Protein AF-A0A2V8TA02-F1 (afdb_monomer_lite)

Secondary structure (DSSP, 8-state):
-HHHHHHHHHHHTTTTS-HHHHHHHHHHHHHHHHHHHHHHHHIIIIITTTS-HHHHHHHHHHHHHHHHHHHHHHHHHHHT--HHHHHHHHHHHHHHHHHHHHHHHH---HHHHHHHHHHHHHHHHHHHHHS-----SS---HHHHHHHHHHHHHHHHHHHHHHHHHHHHHTT-SHHHHHHHS---SEEEEEEEEE-SSEEEEEEEEEES--SSGGG---EEEEEEEEE-

Sequence (229 aa):
VLASVFPVLGLSFFGRYPAVYVFADLLFASVVLGGAVALIIGALSVGGALHGRAGKAGFFALGVWHALVQGGVPFLLARRGDWRSWVAALAAVLVFWFAGNWLVAKLKFRANLAVVWLAYGLALLGIPFVIWGEPSRYLDMWTARFIVAILLGGLMSSVSLGWYFAVSLAFNGHNEQAGGAARIERFKEFMRVRLTANSLTAYVIGFDEPRMHGYELRPRVIDVFELKV

Foldseek 3Di:
DVLVVLLVVLVVCPPVDDVVVSVVSVVVSCCLVVVLVVQLVCLQVFLCVPDDPVSSVVSSVLSNLLSCLLRQLLVLCLPQNDPQLLVVLVVLLVCCLVCVVVCLVPVPALVVLVVVLSVSSVVSNCSSVVPDDDPPPPDPCNVVSVVSSVVSSVSSNVSSVLSSLSSSVSSVGPVVVNVVVPCPQFKDWDWDWDDDPFKIKIFIWMFTGDDPDPVPTDIDGPDIDMDTD

Radius of gyration: 23.09 Å; chains: 1; bounding box: 63×36×70 Å

pLDDT: mean 84.63, std 13.05, range [35.56, 97.44]

Structure (mmCIF, N/CA/C/O backbone):
data_AF-A0A2V8TA02-F1
#
_entry.id   AF-A0A2V8TA02-F1
#
loop_
_atom_site.group_PDB
_atom_site.id
_atom_site.type_symbol
_atom_site.label_atom_id
_atom_site.label_alt_id
_atom_site.label_comp_id
_atom_site.label_asym_id
_atom_site.label_entity_id
_atom_site.label_seq_id
_atom_site.pdbx_PDB_ins_code
_atom_site.Cartn_x
_atom_site.Cartn_y
_atom_site.Cartn_z
_atom_site.occupancy
_atom_site.B_iso_or_equiv
_atom_site.auth_seq_id
_atom_site.auth_comp_id
_atom_site.auth_asym_id
_atom_site.auth_atom_id
_atom_site.pdbx_PDB_model_num
ATOM 1 N N . VAL A 1 1 ? 19.675 0.273 -3.615 1.00 41.56 1 VAL A N 1
ATOM 2 C CA . VAL A 1 1 ? 21.096 0.321 -4.036 1.00 41.56 1 VAL A CA 1
ATOM 3 C C . VAL A 1 1 ? 21.307 1.348 -5.138 1.00 41.56 1 VAL A C 1
ATOM 5 O O . VAL A 1 1 ? 22.049 2.280 -4.901 1.00 41.56 1 VAL A O 1
ATOM 8 N N . LEU A 1 2 ? 20.605 1.287 -6.279 1.00 35.56 2 LEU A N 1
ATOM 9 C CA . LEU A 1 2 ? 20.755 2.317 -7.325 1.00 35.56 2 LEU A CA 1
ATOM 10 C C . LEU A 1 2 ? 20.357 3.731 -6.842 1.00 35.56 2 LEU A C 1
ATOM 12 O O . LEU A 1 2 ? 21.163 4.642 -6.946 1.00 35.56 2 LEU A O 1
ATOM 16 N N . ALA A 1 3 ? 19.201 3.911 -6.191 1.00 38.31 3 ALA A N 1
ATOM 17 C CA . ALA A 1 3 ? 18.748 5.237 -5.732 1.00 38.31 3 ALA A CA 1
ATOM 18 C C . ALA A 1 3 ? 19.685 5.945 -4.724 1.00 38.31 3 ALA A C 1
ATOM 20 O O . ALA A 1 3 ? 19.719 7.168 -4.678 1.00 38.31 3 ALA A O 1
ATOM 21 N N . SER A 1 4 ? 20.465 5.195 -3.937 1.00 44.31 4 SER A N 1
ATOM 22 C CA . SER A 1 4 ? 21.438 5.742 -2.979 1.00 44.31 4 SER A CA 1
ATOM 23 C C . SER A 1 4 ? 22.848 5.921 -3.560 1.00 44.31 4 SER A C 1
ATOM 25 O O . SER A 1 4 ? 23.651 6.651 -2.990 1.00 44.31 4 SER A O 1
ATOM 27 N N . VAL A 1 5 ? 23.152 5.296 -4.701 1.00 48.47 5 VAL A N 1
ATOM 28 C CA . VAL A 1 5 ? 24.457 5.388 -5.381 1.00 48.47 5 VAL A CA 1
ATOM 29 C C . VAL A 1 5 ? 24.503 6.566 -6.370 1.00 48.47 5 VAL A C 1
ATOM 31 O O . VAL A 1 5 ? 25.562 7.149 -6.589 1.00 48.47 5 VAL A O 1
ATOM 34 N N . PHE A 1 6 ? 23.356 6.980 -6.915 1.00 56.28 6 PHE A N 1
ATOM 35 C CA . PHE A 1 6 ? 23.263 8.072 -7.894 1.00 56.28 6 PHE A CA 1
ATOM 36 C C . PHE A 1 6 ? 23.694 9.464 -7.389 1.00 56.28 6 PHE A C 1
ATOM 38 O O . PHE A 1 6 ? 24.395 10.139 -8.137 1.00 56.28 6 PHE A O 1
ATOM 45 N N . PRO A 1 7 ? 23.387 9.905 -6.152 1.00 55.47 7 PRO A N 1
ATOM 46 C CA . PRO A 1 7 ? 23.859 11.205 -5.659 1.00 55.47 7 PRO A CA 1
ATOM 47 C C . PRO A 1 7 ? 25.390 11.269 -5.554 1.00 55.47 7 PRO A C 1
ATOM 49 O O . PRO A 1 7 ? 26.011 12.264 -5.921 1.00 55.47 7 PRO A O 1
ATOM 52 N N . VAL A 1 8 ? 26.003 10.169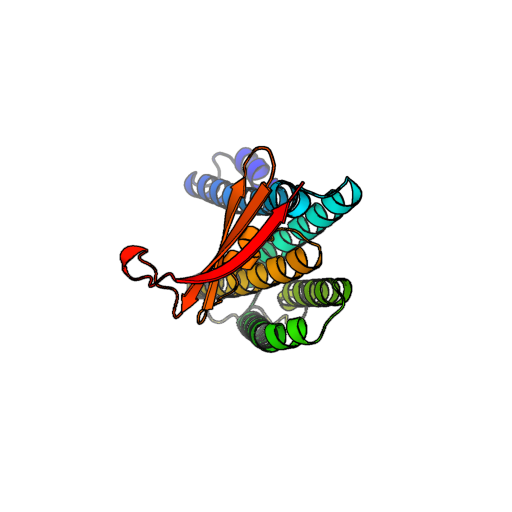 -5.103 1.00 57.41 8 VAL A N 1
ATOM 53 C CA . VAL A 1 8 ? 27.458 10.042 -4.932 1.00 57.41 8 VAL A CA 1
ATOM 54 C C . VAL A 1 8 ? 28.162 10.006 -6.291 1.00 57.41 8 VAL A C 1
ATOM 56 O O . VAL A 1 8 ? 29.162 10.697 -6.485 1.00 57.41 8 VAL A O 1
ATOM 59 N N . LEU A 1 9 ? 27.619 9.269 -7.266 1.00 53.12 9 LEU A N 1
ATOM 60 C CA . LEU A 1 9 ? 28.150 9.253 -8.633 1.00 53.12 9 LEU A CA 1
ATOM 61 C C . LEU A 1 9 ? 27.899 10.575 -9.376 1.00 53.12 9 LEU A C 1
ATOM 63 O O . LEU A 1 9 ? 28.789 11.040 -10.079 1.00 53.12 9 LEU A O 1
ATOM 67 N N . GLY A 1 10 ? 26.745 11.219 -9.191 1.00 55.19 10 GLY A N 1
ATOM 68 C CA . GLY A 1 10 ? 26.416 12.508 -9.808 1.00 55.19 10 GLY A CA 1
ATOM 69 C C . GLY A 1 10 ? 27.354 13.636 -9.370 1.00 55.19 10 GLY A C 1
ATOM 70 O O . GLY A 1 10 ? 27.793 14.423 -10.206 1.00 55.19 10 GLY A O 1
ATOM 71 N N . LEU A 1 11 ? 27.743 13.660 -8.089 1.00 57.56 11 LEU A N 1
ATOM 72 C CA . LEU A 1 11 ? 28.802 14.542 -7.582 1.00 57.56 11 LEU A CA 1
ATOM 73 C C . LEU A 1 11 ? 30.192 14.141 -8.103 1.00 57.56 11 LEU A C 1
ATOM 75 O O . LEU A 1 11 ? 30.999 15.008 -8.423 1.00 57.56 11 LEU A O 1
ATOM 79 N N . SER A 1 12 ? 30.463 12.841 -8.253 1.00 53.31 12 SER A N 1
ATOM 80 C CA . SER A 1 12 ? 31.745 12.337 -8.779 1.00 53.31 12 SER A CA 1
ATOM 81 C C . SER A 1 12 ? 31.937 12.590 -10.285 1.00 53.31 12 SER A C 1
ATOM 83 O O . SER A 1 12 ? 33.067 12.604 -10.767 1.00 53.31 12 SER A O 1
ATOM 85 N N . PHE A 1 13 ? 30.852 12.801 -11.037 1.00 56.12 13 PHE A N 1
ATOM 86 C CA . PHE A 1 13 ? 30.854 13.124 -12.472 1.00 56.12 13 PHE A CA 1
ATOM 87 C C . PHE A 1 13 ? 30.435 14.575 -12.766 1.00 56.12 13 PHE A C 1
ATOM 89 O O . PHE A 1 13 ? 30.086 14.904 -13.907 1.00 56.12 13 PHE A O 1
ATOM 96 N N . PHE A 1 14 ? 30.481 15.446 -11.755 1.00 49.47 14 PHE A N 1
ATOM 97 C CA . PHE A 1 14 ? 30.165 16.864 -11.885 1.00 49.47 14 PHE A CA 1
ATOM 98 C C . PHE A 1 14 ? 31.005 17.501 -13.011 1.00 49.47 14 PHE A C 1
ATOM 100 O O . PHE A 1 14 ? 32.230 17.402 -13.018 1.00 49.47 14 PHE A O 1
ATOM 107 N N . GLY A 1 15 ? 30.337 18.095 -14.006 1.00 56.56 15 GLY A N 1
ATOM 108 C CA . GLY A 1 15 ? 30.971 18.681 -15.197 1.00 56.56 15 GLY A CA 1
ATOM 109 C C . GLY A 1 15 ? 31.048 17.784 -16.444 1.00 56.56 15 GLY A C 1
ATOM 110 O O . GLY A 1 15 ? 31.403 18.288 -17.505 1.00 56.56 15 GLY A O 1
ATOM 111 N N . ARG A 1 16 ? 30.688 16.489 -16.373 1.00 62.12 16 ARG A N 1
ATOM 112 C CA . ARG A 1 16 ? 30.632 15.592 -17.556 1.00 62.12 16 ARG A CA 1
ATOM 113 C C . ARG A 1 16 ? 29.251 15.465 -18.194 1.00 62.12 16 ARG A C 1
ATOM 115 O O . ARG A 1 16 ? 29.161 15.192 -19.386 1.00 62.12 16 ARG A O 1
ATOM 122 N N . TYR A 1 17 ? 28.192 15.658 -17.414 1.00 65.25 17 TYR A N 1
ATOM 123 C CA . TYR A 1 17 ? 26.810 15.599 -17.884 1.00 65.25 17 TYR A CA 1
ATOM 124 C C . TYR A 1 17 ? 26.116 16.944 -17.661 1.00 65.25 17 TYR A C 1
ATOM 126 O O . TYR A 1 17 ? 26.423 17.625 -16.677 1.00 65.25 17 TYR A O 1
ATOM 134 N N . PRO A 1 18 ? 25.166 17.334 -18.531 1.00 77.44 18 PRO A N 1
ATOM 135 C CA . PRO A 1 18 ? 24.334 18.506 -18.297 1.00 77.44 18 PRO A CA 1
ATOM 136 C C . PRO A 1 18 ? 23.693 18.468 -16.904 1.00 77.44 18 PRO A C 1
ATOM 138 O O . PRO A 1 18 ? 23.110 17.455 -16.514 1.00 77.44 18 PRO A O 1
ATOM 141 N N . ALA A 1 19 ? 23.773 19.581 -16.166 1.00 76.69 19 ALA A N 1
ATOM 142 C CA . ALA A 1 19 ? 23.291 19.689 -14.784 1.00 76.69 19 ALA A CA 1
ATOM 143 C C . ALA A 1 19 ? 21.815 19.279 -14.614 1.00 76.69 19 ALA A C 1
ATOM 145 O O . ALA A 1 19 ? 21.423 18.798 -13.553 1.00 76.69 19 ALA A O 1
ATOM 146 N N . VAL A 1 20 ? 21.015 19.408 -15.680 1.00 72.50 20 VAL A N 1
ATOM 147 C CA . VAL A 1 20 ? 19.611 18.979 -15.724 1.00 72.50 20 VAL A CA 1
ATOM 148 C C . VAL A 1 20 ? 19.430 17.490 -15.409 1.00 72.50 20 VAL A C 1
ATOM 150 O O . VAL A 1 20 ? 18.481 17.141 -14.715 1.00 72.50 20 VAL A O 1
ATOM 153 N N . TYR A 1 21 ? 20.346 16.616 -15.840 1.00 75.88 21 TYR A N 1
ATOM 154 C CA . TYR A 1 21 ? 20.239 15.178 -15.576 1.00 75.88 21 TYR A CA 1
ATOM 155 C C . TYR A 1 21 ? 20.542 14.851 -14.116 1.00 75.88 21 TYR A C 1
ATOM 157 O O . TYR A 1 21 ? 19.788 14.122 -13.484 1.00 75.88 21 TYR A O 1
ATOM 165 N N . VAL A 1 22 ? 21.583 15.467 -13.547 1.00 78.00 22 VAL A N 1
ATOM 166 C CA . VAL A 1 22 ? 21.921 15.297 -12.125 1.00 78.00 22 VAL A CA 1
ATOM 167 C C . VAL A 1 22 ? 20.783 15.806 -11.241 1.00 78.00 22 VAL A C 1
ATOM 169 O O . VAL A 1 22 ? 20.392 15.136 -10.289 1.00 78.00 22 VAL A O 1
ATOM 172 N N . PHE A 1 23 ? 20.210 16.966 -11.571 1.00 78.75 23 PHE A N 1
ATOM 173 C CA . PHE A 1 23 ? 19.057 17.500 -10.851 1.00 78.75 23 PHE A CA 1
ATOM 174 C C . PHE A 1 23 ? 17.833 16.577 -10.951 1.00 78.75 23 PHE A C 1
ATOM 176 O O . PHE A 1 23 ? 17.210 16.287 -9.930 1.00 78.75 23 PHE A O 1
ATOM 183 N N . ALA A 1 24 ? 17.509 16.081 -12.150 1.00 75.25 24 ALA A N 1
ATOM 184 C CA . ALA A 1 24 ? 16.398 15.153 -12.355 1.00 75.25 24 ALA A CA 1
ATOM 185 C C . ALA A 1 24 ? 16.583 13.844 -11.568 1.00 75.25 24 ALA A C 1
ATOM 187 O O . ALA A 1 24 ? 15.638 13.383 -10.926 1.00 75.25 24 ALA A O 1
ATOM 188 N N . ASP A 1 25 ? 17.797 13.292 -11.544 1.00 79.38 25 ASP A N 1
ATOM 189 C CA . ASP A 1 25 ? 18.126 12.081 -10.789 1.00 79.38 25 ASP A CA 1
ATOM 190 C C . ASP A 1 25 ? 18.015 12.301 -9.276 1.00 79.38 25 ASP A C 1
ATOM 192 O O . ASP A 1 25 ? 17.454 11.463 -8.565 1.00 79.38 25 ASP A O 1
ATOM 196 N N . LEU A 1 26 ? 18.504 13.439 -8.770 1.00 82.25 26 LEU A N 1
ATOM 197 C CA . LEU A 1 26 ? 18.385 13.805 -7.356 1.00 82.25 26 LEU A CA 1
ATOM 198 C C . LEU A 1 26 ? 16.926 14.006 -6.945 1.00 82.25 26 LEU A C 1
ATOM 200 O O . LEU A 1 26 ? 16.519 13.526 -5.884 1.00 82.25 26 LEU A O 1
ATOM 204 N N . LEU A 1 27 ? 16.131 14.677 -7.780 1.00 82.81 27 LEU A N 1
ATOM 205 C CA . LEU A 1 27 ? 14.703 14.864 -7.543 1.00 82.81 27 LEU A CA 1
ATOM 206 C C . LEU A 1 27 ? 13.975 13.515 -7.534 1.00 82.81 27 LEU A C 1
ATOM 208 O O . LEU A 1 27 ? 13.244 13.220 -6.589 1.00 82.81 27 LEU A O 1
ATOM 212 N N . PHE A 1 28 ? 14.220 12.670 -8.537 1.00 82.06 28 PHE A N 1
ATOM 213 C CA . PHE A 1 28 ? 13.641 11.332 -8.620 1.00 82.06 28 PHE A CA 1
ATOM 214 C C . PHE A 1 28 ? 14.005 10.481 -7.397 1.00 82.06 28 PHE A C 1
ATOM 216 O O . PHE A 1 28 ? 13.121 9.915 -6.751 1.00 82.06 28 PHE A O 1
ATOM 223 N N . ALA A 1 29 ? 15.288 10.431 -7.029 1.00 83.94 29 ALA A N 1
ATOM 224 C CA . ALA A 1 29 ? 15.752 9.690 -5.861 1.00 83.94 29 ALA A CA 1
ATOM 225 C C . ALA A 1 29 ? 15.115 10.217 -4.568 1.00 83.94 29 ALA A C 1
ATOM 227 O O . ALA A 1 29 ? 14.680 9.420 -3.738 1.00 83.94 29 ALA A O 1
ATOM 228 N N . SER A 1 30 ? 14.997 11.538 -4.420 1.00 86.12 30 SER A N 1
ATOM 229 C CA . SER A 1 30 ? 14.368 12.165 -3.254 1.00 86.12 30 SER A CA 1
ATOM 230 C C . SER A 1 30 ? 12.887 11.813 -3.144 1.00 86.12 30 SER A C 1
ATOM 232 O O . SER A 1 30 ? 12.429 11.471 -2.058 1.00 86.12 30 SER A O 1
ATOM 234 N N . VAL A 1 31 ? 12.144 11.825 -4.254 1.00 86.44 31 VAL A N 1
ATOM 235 C CA . VAL A 1 31 ? 10.723 11.439 -4.273 1.00 86.44 31 VAL A CA 1
ATOM 236 C C . VAL A 1 31 ? 10.554 9.956 -3.942 1.00 86.44 31 VAL A C 1
ATOM 238 O O . VAL A 1 31 ? 9.724 9.606 -3.105 1.00 86.44 31 VAL A O 1
ATOM 241 N N . VAL A 1 32 ? 11.358 9.077 -4.545 1.00 86.25 32 VAL A N 1
ATOM 242 C CA . VAL A 1 32 ? 11.257 7.626 -4.326 1.00 86.25 32 VAL A CA 1
ATOM 243 C C . VAL A 1 32 ? 11.653 7.245 -2.898 1.00 86.25 32 VAL A C 1
ATOM 245 O O . VAL A 1 32 ? 10.917 6.523 -2.225 1.00 86.25 32 VAL A O 1
ATOM 248 N N . LEU A 1 33 ? 12.799 7.732 -2.414 1.00 89.25 33 LEU A N 1
ATOM 249 C CA . LEU A 1 33 ? 13.284 7.426 -1.067 1.00 89.25 33 LEU A CA 1
ATOM 250 C C . LEU A 1 33 ? 12.442 8.126 -0.001 1.00 89.25 33 LEU A C 1
ATOM 252 O O . LEU A 1 33 ? 12.063 7.495 0.981 1.00 89.25 33 LEU A O 1
ATOM 256 N N . GLY A 1 34 ? 12.109 9.400 -0.210 1.00 91.94 34 GLY A N 1
ATOM 257 C CA . GLY A 1 34 ? 11.254 10.170 0.688 1.00 91.94 34 GLY A CA 1
ATOM 258 C C . GLY A 1 34 ? 9.861 9.558 0.807 1.00 91.94 34 GLY A C 1
ATOM 259 O O . GLY A 1 34 ? 9.376 9.379 1.920 1.00 91.94 34 GLY A O 1
ATOM 260 N N . GLY A 1 35 ? 9.256 9.145 -0.311 1.00 91.50 35 GLY A N 1
ATOM 261 C CA . GLY A 1 35 ? 7.979 8.431 -0.319 1.00 91.50 35 GLY A CA 1
ATOM 262 C C . GLY A 1 35 ? 8.047 7.102 0.437 1.00 91.50 35 GLY A C 1
ATOM 263 O O . GLY A 1 35 ? 7.198 6.835 1.285 1.00 91.50 35 GLY A O 1
ATOM 264 N N . ALA A 1 36 ? 9.086 6.295 0.204 1.00 93.19 36 ALA A N 1
ATOM 265 C CA . ALA A 1 36 ? 9.286 5.041 0.930 1.00 93.19 36 ALA A CA 1
ATOM 266 C C . ALA A 1 36 ? 9.444 5.264 2.445 1.00 93.19 36 ALA A C 1
ATOM 268 O O . ALA A 1 36 ? 8.791 4.591 3.244 1.00 93.19 36 ALA A O 1
ATOM 269 N N . VAL A 1 37 ? 10.267 6.237 2.846 1.00 95.44 37 VAL A N 1
ATOM 270 C CA . VAL A 1 37 ? 10.458 6.614 4.253 1.00 95.44 37 VAL A CA 1
ATOM 271 C C . VAL A 1 37 ? 9.149 7.115 4.864 1.00 95.44 37 VAL A C 1
ATOM 273 O O . VAL A 1 37 ? 8.805 6.695 5.966 1.00 95.44 37 VAL A O 1
ATOM 276 N N . ALA A 1 38 ? 8.383 7.943 4.152 1.00 94.50 38 ALA A N 1
ATOM 277 C CA . ALA A 1 38 ? 7.095 8.445 4.622 1.00 94.50 38 ALA A CA 1
ATOM 278 C C . ALA A 1 38 ? 6.085 7.313 4.866 1.00 94.50 38 ALA A C 1
ATOM 280 O O . ALA A 1 38 ? 5.415 7.317 5.897 1.00 94.50 38 ALA A O 1
ATOM 281 N N . LEU A 1 39 ? 6.017 6.312 3.980 1.00 94.31 39 LEU A N 1
ATOM 282 C CA . LEU A 1 39 ? 5.163 5.132 4.170 1.00 94.31 39 LEU A CA 1
ATOM 283 C C . LEU A 1 39 ? 5.580 4.315 5.402 1.00 94.31 39 LEU A C 1
ATOM 285 O O . LEU A 1 39 ? 4.729 3.909 6.192 1.00 94.31 39 LEU A O 1
ATOM 289 N N . ILE A 1 40 ? 6.885 4.110 5.603 1.00 96.50 40 ILE A N 1
ATOM 290 C CA . ILE A 1 40 ? 7.417 3.387 6.768 1.00 96.50 40 ILE A CA 1
ATOM 291 C C . ILE A 1 40 ? 7.122 4.146 8.067 1.00 96.50 40 ILE A C 1
ATOM 293 O O . ILE A 1 40 ? 6.665 3.551 9.045 1.00 96.50 40 ILE A O 1
ATOM 297 N N . ILE A 1 41 ? 7.359 5.461 8.078 1.00 96.25 41 ILE A N 1
ATOM 298 C CA . ILE A 1 41 ? 7.060 6.318 9.226 1.00 96.25 41 ILE A CA 1
ATOM 299 C C . ILE A 1 41 ? 5.561 6.300 9.506 1.00 96.25 41 ILE A C 1
ATOM 301 O O . ILE A 1 41 ? 5.192 6.100 10.656 1.00 96.25 41 ILE A O 1
ATOM 305 N N . GLY A 1 42 ? 4.707 6.440 8.489 1.00 93.25 42 GLY A N 1
ATOM 306 C CA . GLY A 1 42 ? 3.253 6.382 8.640 1.00 93.25 42 GLY A CA 1
ATOM 307 C C . GLY A 1 42 ? 2.783 5.066 9.260 1.00 93.25 42 GLY A C 1
ATOM 308 O O . GLY A 1 42 ? 1.992 5.079 10.203 1.00 93.25 42 GLY A O 1
ATOM 309 N N . ALA A 1 43 ? 3.345 3.937 8.821 1.00 94.56 43 ALA A N 1
ATOM 310 C CA . ALA A 1 43 ? 3.047 2.640 9.418 1.00 94.56 43 ALA A CA 1
ATOM 311 C C . ALA A 1 43 ? 3.423 2.583 10.908 1.00 94.56 43 ALA A C 1
ATOM 313 O O . ALA A 1 43 ? 2.668 2.051 11.718 1.00 94.56 43 ALA A O 1
ATOM 314 N N . LEU A 1 44 ? 4.563 3.159 11.292 1.00 95.25 44 LEU A N 1
ATOM 315 C CA . LEU A 1 44 ? 5.028 3.193 12.679 1.00 95.25 44 LEU A CA 1
ATOM 316 C C . LEU A 1 44 ? 4.247 4.166 13.569 1.00 95.25 44 LEU A C 1
ATOM 318 O O . LEU A 1 44 ? 3.870 3.810 14.688 1.00 95.25 44 LEU A O 1
ATOM 322 N N . SER A 1 45 ? 4.069 5.400 13.100 1.00 93.69 45 SER A N 1
ATOM 323 C CA . SER A 1 45 ? 3.538 6.514 13.884 1.00 93.69 45 SER A CA 1
ATOM 324 C C . SER A 1 45 ? 2.020 6.510 13.961 1.00 93.69 45 SER A C 1
ATOM 326 O O . SER A 1 45 ? 1.480 6.992 14.951 1.00 93.69 45 SER A O 1
ATOM 328 N N . VAL A 1 46 ? 1.346 5.946 12.956 1.00 93.25 46 VAL A N 1
ATOM 329 C CA . VAL A 1 46 ? -0.116 5.862 12.894 1.00 93.25 46 VAL A CA 1
ATOM 330 C C . VAL A 1 46 ? -0.571 4.417 13.089 1.00 93.25 46 VAL A C 1
ATOM 332 O O . VAL A 1 46 ? -1.325 4.136 14.017 1.00 93.25 46 VAL A O 1
ATOM 335 N N . GLY A 1 47 ? -0.074 3.473 12.284 1.00 90.94 47 GLY A N 1
ATOM 336 C CA . GLY A 1 47 ? -0.445 2.056 12.394 1.00 90.94 47 GLY A CA 1
ATOM 337 C C . GLY A 1 47 ? -0.025 1.419 13.721 1.00 90.94 47 GLY A C 1
ATOM 338 O O . GLY A 1 47 ? -0.832 0.795 14.406 1.00 90.94 47 GLY A O 1
ATOM 339 N N . GLY A 1 48 ? 1.229 1.631 14.119 1.00 93.19 48 GLY A N 1
ATOM 340 C CA . GLY A 1 48 ? 1.822 1.095 15.343 1.00 93.19 48 GLY A CA 1
ATOM 341 C C . GLY A 1 48 ? 1.646 1.966 16.590 1.00 93.19 48 GLY A C 1
ATOM 342 O O . GLY A 1 48 ? 2.211 1.627 17.631 1.00 93.19 48 GLY A O 1
ATOM 343 N N . ALA A 1 49 ? 0.902 3.076 16.521 1.00 93.19 49 ALA A N 1
ATOM 344 C CA . ALA A 1 49 ? 0.832 4.082 17.588 1.00 93.19 49 ALA A CA 1
ATOM 345 C C . ALA A 1 49 ? 0.447 3.488 18.953 1.00 93.19 49 ALA A C 1
ATOM 347 O O . ALA A 1 49 ? 1.106 3.752 19.960 1.00 93.19 49 ALA A O 1
ATOM 348 N N . LEU A 1 50 ? -0.583 2.637 18.950 1.00 91.56 50 LEU A N 1
ATOM 349 C CA . LEU A 1 50 ? -1.181 2.015 20.136 1.00 91.56 50 LEU A CA 1
ATOM 350 C C . LEU A 1 50 ? -0.533 0.675 20.518 1.00 91.56 50 LEU A C 1
ATOM 352 O O . LEU A 1 50 ? -0.996 -0.005 21.431 1.00 91.56 50 LEU A O 1
ATOM 356 N N . HIS A 1 51 ? 0.526 0.269 19.816 1.00 94.12 51 HIS A N 1
ATOM 357 C CA . HIS A 1 51 ? 1.168 -1.027 20.013 1.00 94.12 51 HIS A CA 1
ATOM 358 C C . HIS A 1 51 ? 2.432 -0.926 20.872 1.00 94.12 51 HIS A C 1
ATOM 360 O O . HIS A 1 51 ? 3.169 0.063 20.848 1.00 94.12 51 HIS A O 1
ATOM 366 N N . GLY A 1 52 ? 2.729 -2.009 21.596 1.00 94.44 52 GLY A N 1
ATOM 367 C CA . GLY A 1 52 ? 4.022 -2.198 22.257 1.00 94.44 52 GLY A CA 1
ATOM 368 C C . GLY A 1 52 ? 5.172 -2.381 21.256 1.00 94.44 52 GLY A C 1
ATOM 369 O O . GLY A 1 52 ? 4.975 -2.407 20.041 1.00 94.44 52 GLY A O 1
ATOM 370 N N . ARG A 1 53 ? 6.401 -2.567 21.760 1.00 95.19 53 ARG A N 1
ATOM 371 C CA . ARG A 1 53 ? 7.620 -2.670 20.926 1.00 95.19 53 ARG A CA 1
ATOM 372 C C . ARG A 1 53 ? 7.517 -3.726 19.818 1.00 95.19 53 ARG A C 1
ATOM 374 O O . ARG A 1 53 ? 7.873 -3.442 18.680 1.00 95.19 53 ARG A O 1
ATOM 381 N N . ALA A 1 54 ? 6.997 -4.913 20.138 1.00 93.50 54 ALA A N 1
ATOM 382 C CA . ALA A 1 54 ? 6.839 -5.999 19.170 1.00 93.50 54 ALA A CA 1
ATOM 383 C C . ALA A 1 54 ? 5.828 -5.656 18.060 1.00 93.50 54 ALA A C 1
ATOM 385 O O . ALA A 1 54 ? 6.106 -5.885 16.886 1.00 93.50 54 ALA A O 1
ATOM 386 N N . GLY A 1 55 ? 4.689 -5.046 18.407 1.00 92.94 55 GLY A N 1
ATOM 387 C CA . GLY A 1 55 ? 3.701 -4.617 17.413 1.00 92.94 55 GLY A CA 1
ATOM 388 C C . GLY A 1 55 ? 4.225 -3.482 16.529 1.00 92.94 55 GLY A C 1
ATOM 389 O O . GLY A 1 55 ? 4.064 -3.538 15.314 1.00 92.94 55 GLY A O 1
ATOM 390 N N . LYS A 1 56 ? 4.963 -2.517 17.097 1.00 95.31 56 LYS A N 1
ATOM 391 C CA . LYS A 1 56 ? 5.660 -1.476 16.317 1.00 95.31 56 LYS A CA 1
ATOM 392 C C . LYS A 1 56 ? 6.681 -2.063 15.344 1.00 95.31 56 LYS A C 1
ATOM 394 O O . LYS A 1 56 ? 6.718 -1.643 14.194 1.00 95.31 56 LYS A O 1
ATOM 399 N N . ALA A 1 57 ? 7.463 -3.059 15.761 1.00 96.31 57 ALA A N 1
ATOM 400 C CA . ALA A 1 57 ? 8.369 -3.767 14.857 1.00 96.31 57 ALA A CA 1
ATOM 401 C C . ALA A 1 57 ? 7.608 -4.475 13.718 1.00 96.31 57 ALA A C 1
ATOM 403 O O . ALA A 1 57 ? 8.037 -4.424 12.566 1.00 96.31 57 ALA A O 1
ATOM 404 N N . GLY A 1 58 ? 6.444 -5.063 14.016 1.00 95.38 58 GLY A N 1
ATOM 405 C CA . GLY A 1 58 ? 5.540 -5.611 13.004 1.00 95.38 58 GLY A CA 1
ATOM 406 C C . GLY A 1 58 ? 5.071 -4.556 11.998 1.00 95.38 58 GLY A C 1
ATOM 407 O O . GLY A 1 58 ? 5.205 -4.755 10.795 1.00 95.38 58 GLY A O 1
ATOM 408 N N . PHE A 1 59 ? 4.598 -3.400 12.468 1.00 96.50 59 PHE A N 1
ATOM 409 C CA . PHE A 1 59 ? 4.174 -2.299 11.596 1.00 96.50 59 PHE A CA 1
ATOM 410 C C . PHE A 1 59 ? 5.319 -1.679 10.795 1.00 96.50 59 PHE A C 1
ATOM 412 O O . PHE A 1 59 ? 5.116 -1.316 9.640 1.00 96.50 59 PHE A O 1
ATOM 419 N N . PHE A 1 60 ? 6.529 -1.622 11.351 1.00 96.81 60 PHE A N 1
ATOM 420 C CA . PHE A 1 60 ? 7.721 -1.269 10.585 1.00 96.81 60 PHE A CA 1
ATOM 421 C C . PHE A 1 60 ? 7.939 -2.242 9.423 1.00 96.81 60 PHE A C 1
ATOM 423 O O . PHE A 1 60 ? 8.100 -1.802 8.288 1.00 96.81 60 PHE A O 1
ATOM 430 N N . ALA A 1 61 ? 7.876 -3.555 9.674 1.00 96.88 61 ALA A N 1
ATOM 431 C CA . ALA A 1 61 ? 8.018 -4.563 8.626 1.00 96.88 61 ALA A CA 1
ATOM 432 C C . ALA A 1 61 ? 6.913 -4.451 7.558 1.00 96.88 61 ALA A C 1
ATOM 434 O O . ALA A 1 61 ? 7.212 -4.503 6.365 1.00 96.88 61 ALA A O 1
ATOM 435 N N . LEU A 1 62 ? 5.657 -4.221 7.966 1.00 95.94 62 LEU A N 1
ATOM 436 C CA . LEU A 1 62 ? 4.547 -3.965 7.041 1.00 95.94 62 LEU A CA 1
ATOM 437 C C . LEU A 1 62 ? 4.778 -2.694 6.212 1.00 95.94 62 LEU A C 1
ATOM 439 O O . LEU A 1 62 ? 4.535 -2.708 5.009 1.00 95.94 62 LEU A O 1
ATOM 443 N N . GLY A 1 63 ? 5.273 -1.617 6.827 1.00 96.69 63 GLY A N 1
ATOM 444 C CA . GLY A 1 63 ? 5.602 -0.363 6.149 1.00 96.69 63 GLY A CA 1
ATOM 445 C C . GLY A 1 63 ? 6.744 -0.517 5.143 1.00 96.69 63 GLY A C 1
ATOM 446 O O . GLY A 1 63 ? 6.635 -0.041 4.016 1.00 96.69 63 GLY A O 1
ATOM 447 N N . VAL A 1 64 ? 7.807 -1.241 5.510 1.00 97.12 64 VAL A N 1
ATOM 448 C CA . VAL A 1 64 ? 8.932 -1.555 4.612 1.00 97.12 64 VAL A CA 1
ATOM 449 C C . VAL A 1 64 ? 8.451 -2.382 3.426 1.00 97.12 64 VAL A C 1
ATOM 451 O O . VAL A 1 64 ? 8.774 -2.064 2.282 1.00 97.12 64 VAL A O 1
ATOM 454 N N . TRP A 1 65 ? 7.650 -3.416 3.685 1.00 97.44 65 TRP A N 1
ATOM 455 C CA . TRP A 1 65 ? 7.077 -4.242 2.629 1.00 97.44 65 TRP A CA 1
ATOM 456 C C . TRP A 1 65 ? 6.157 -3.437 1.708 1.00 97.44 65 TRP A C 1
ATOM 458 O O . TRP A 1 65 ? 6.287 -3.510 0.486 1.00 97.44 65 TRP A O 1
ATOM 468 N N . HIS A 1 66 ? 5.273 -2.616 2.280 1.00 96.19 66 HIS A N 1
ATOM 469 C CA . HIS A 1 66 ? 4.385 -1.751 1.514 1.00 96.19 66 HIS A CA 1
ATOM 470 C C . HIS A 1 66 ? 5.180 -0.794 0.621 1.00 96.19 66 HIS A C 1
ATOM 472 O O . HIS A 1 66 ? 4.928 -0.750 -0.579 1.00 96.19 66 HIS A O 1
ATOM 478 N N . ALA A 1 67 ? 6.187 -0.107 1.165 1.00 95.56 67 ALA A N 1
ATOM 479 C CA . ALA A 1 67 ? 7.059 0.783 0.403 1.00 95.56 67 ALA A CA 1
ATOM 480 C C . ALA A 1 67 ? 7.803 0.051 -0.729 1.00 95.56 67 ALA A C 1
ATOM 482 O O . ALA A 1 67 ? 7.896 0.567 -1.847 1.00 95.56 67 ALA A O 1
ATOM 483 N N . LEU A 1 68 ? 8.296 -1.164 -0.460 1.00 95.25 68 LEU A N 1
ATOM 484 C CA . LEU A 1 68 ? 8.983 -1.988 -1.452 1.00 95.25 68 LEU A CA 1
ATOM 485 C C . LEU A 1 68 ? 8.058 -2.373 -2.608 1.00 95.25 68 LEU A C 1
ATOM 487 O O . LEU A 1 68 ? 8.458 -2.245 -3.760 1.00 95.25 68 LEU A O 1
ATOM 491 N N . VAL A 1 69 ? 6.837 -2.827 -2.330 1.00 94.44 69 VAL A N 1
ATOM 492 C CA . VAL A 1 69 ? 5.877 -3.194 -3.383 1.00 94.44 69 VAL A CA 1
ATOM 493 C C . VAL A 1 69 ? 5.406 -1.947 -4.139 1.00 94.44 69 VAL A C 1
ATOM 495 O O . VAL A 1 69 ? 5.398 -1.949 -5.369 1.00 94.44 69 VAL A O 1
ATOM 498 N N . GLN A 1 70 ? 5.095 -0.866 -3.417 1.00 92.38 70 GLN A N 1
ATOM 499 C CA . GLN A 1 70 ? 4.575 0.385 -3.971 1.00 92.38 70 GLN A CA 1
ATOM 500 C C . GLN A 1 70 ? 5.554 1.047 -4.948 1.00 92.38 70 GLN A C 1
ATOM 502 O O . GLN A 1 70 ? 5.149 1.495 -6.016 1.00 92.38 70 GLN A O 1
ATOM 507 N N . GLY A 1 71 ? 6.838 1.122 -4.588 1.00 89.81 71 GLY A N 1
ATOM 508 C CA . GLY A 1 71 ? 7.863 1.738 -5.432 1.00 89.81 71 GLY A CA 1
ATOM 509 C C . GLY A 1 71 ? 8.576 0.739 -6.340 1.00 89.81 71 GLY A C 1
ATOM 510 O O . GLY A 1 71 ? 8.852 1.028 -7.504 1.00 89.81 71 GLY A O 1
ATOM 511 N N . GLY A 1 72 ? 8.874 -0.451 -5.821 1.00 90.19 72 GLY A N 1
ATOM 512 C CA . GLY A 1 72 ? 9.688 -1.453 -6.500 1.00 90.19 72 GLY A CA 1
ATOM 513 C C . GLY A 1 72 ? 9.006 -2.045 -7.724 1.00 90.19 72 GLY A C 1
ATOM 514 O O . GLY A 1 72 ? 9.646 -2.155 -8.766 1.00 90.19 72 GLY A O 1
ATOM 515 N N . VAL A 1 73 ? 7.715 -2.376 -7.648 1.00 90.62 73 VAL A N 1
ATOM 516 C CA . VAL A 1 73 ? 7.015 -2.980 -8.790 1.00 90.62 73 VAL A CA 1
ATOM 517 C C . VAL A 1 73 ? 6.933 -2.041 -10.003 1.00 90.62 73 VAL A C 1
ATOM 519 O O . VAL A 1 73 ? 7.419 -2.442 -11.065 1.00 90.62 73 VAL A O 1
ATOM 522 N N . PRO A 1 74 ? 6.404 -0.801 -9.908 1.00 87.88 74 PRO A N 1
ATOM 523 C CA . PRO A 1 74 ? 6.365 0.096 -11.064 1.00 87.88 74 PRO A CA 1
ATOM 524 C C . PRO A 1 74 ? 7.770 0.438 -11.576 1.00 87.88 74 PRO A C 1
ATOM 526 O O . PRO A 1 74 ? 7.976 0.497 -12.787 1.00 87.88 74 PRO A O 1
ATOM 529 N N . PHE A 1 75 ? 8.760 0.576 -10.686 1.00 85.50 75 PHE A N 1
ATOM 530 C CA . PHE A 1 75 ? 10.153 0.782 -11.084 1.00 85.50 75 PHE A CA 1
ATOM 531 C C . PHE A 1 75 ? 10.698 -0.385 -11.923 1.00 85.50 75 PHE A C 1
ATOM 533 O O . PHE A 1 75 ? 11.281 -0.169 -12.989 1.00 85.50 75 PHE A O 1
ATOM 540 N N . LEU A 1 76 ? 10.490 -1.628 -11.480 1.00 87.44 76 LEU A N 1
ATOM 541 C CA . LEU A 1 76 ? 10.953 -2.821 -12.193 1.00 87.44 76 LEU A CA 1
ATOM 542 C C . LEU A 1 76 ? 10.207 -3.012 -13.519 1.00 87.44 76 LEU A C 1
ATOM 544 O O . LEU A 1 76 ? 10.839 -3.318 -14.533 1.00 87.44 76 LEU A O 1
ATOM 548 N N . LEU A 1 77 ? 8.896 -2.768 -13.550 1.00 85.06 77 LEU A N 1
ATOM 549 C CA . LEU A 1 77 ? 8.100 -2.830 -14.778 1.00 85.06 77 LEU A CA 1
ATOM 550 C C . LEU A 1 77 ? 8.528 -1.772 -15.802 1.00 85.06 77 LEU A C 1
ATOM 552 O O . LEU A 1 77 ? 8.595 -2.082 -16.988 1.00 85.06 77 LEU A O 1
ATOM 556 N N . ALA A 1 78 ? 8.874 -0.559 -15.366 1.00 82.31 78 ALA A N 1
ATOM 557 C CA . ALA A 1 78 ? 9.358 0.496 -16.257 1.00 82.31 78 ALA A CA 1
ATOM 558 C C . ALA A 1 78 ? 10.776 0.209 -16.781 1.00 82.31 78 ALA A C 1
ATOM 560 O O . ALA A 1 78 ? 11.080 0.401 -17.965 1.00 82.31 78 ALA A O 1
ATOM 561 N N . ARG A 1 79 ? 11.668 -0.257 -15.894 1.00 81.12 79 ARG A N 1
ATOM 562 C CA . ARG A 1 79 ? 13.092 -0.420 -16.213 1.00 81.12 79 ARG A CA 1
ATOM 563 C C . ARG A 1 79 ? 13.386 -1.688 -17.002 1.00 81.12 79 ARG A C 1
ATOM 565 O O . ARG A 1 79 ? 14.266 -1.665 -17.868 1.00 81.12 79 ARG A O 1
ATOM 572 N N . ARG A 1 80 ? 12.694 -2.775 -16.667 1.00 82.50 80 ARG A N 1
ATOM 573 C CA . ARG A 1 80 ? 12.963 -4.131 -17.159 1.00 82.50 80 ARG A CA 1
ATOM 574 C C . ARG A 1 80 ? 11.770 -4.758 -17.870 1.00 82.50 80 ARG A C 1
ATOM 576 O O . ARG A 1 80 ? 11.989 -5.566 -18.762 1.00 82.50 80 ARG A O 1
ATOM 583 N N . GLY A 1 81 ? 10.549 -4.397 -17.482 1.00 80.56 81 GLY A N 1
ATOM 584 C CA . GLY A 1 81 ? 9.342 -4.981 -18.053 1.00 80.56 81 GLY A CA 1
ATOM 585 C C . GLY A 1 81 ? 9.191 -4.701 -19.548 1.00 80.56 81 GLY A C 1
ATOM 586 O O . GLY A 1 81 ? 9.522 -3.622 -20.047 1.00 80.56 81 GLY A O 1
ATOM 587 N N . ASP A 1 82 ? 8.661 -5.699 -20.240 1.00 85.00 82 ASP A N 1
ATOM 588 C CA . ASP A 1 82 ? 8.111 -5.608 -21.584 1.00 85.00 82 ASP A CA 1
ATOM 589 C C . ASP A 1 82 ? 6.572 -5.627 -21.525 1.00 85.00 82 ASP A C 1
ATOM 591 O O . ASP A 1 82 ? 5.966 -5.718 -20.453 1.00 85.00 82 ASP A O 1
ATOM 595 N N . TRP A 1 83 ? 5.917 -5.579 -22.686 1.00 86.81 83 TRP A N 1
ATOM 596 C CA . TRP A 1 83 ? 4.455 -5.610 -22.755 1.00 86.81 83 TRP A CA 1
ATOM 597 C C . TRP A 1 83 ? 3.850 -6.854 -22.084 1.00 86.81 83 TRP A C 1
ATOM 599 O O . TRP A 1 83 ? 2.774 -6.764 -21.495 1.00 86.81 83 TRP A O 1
ATOM 609 N N . ARG A 1 84 ? 4.543 -8.001 -22.117 1.00 89.50 84 ARG A N 1
ATOM 610 C CA . ARG A 1 84 ? 4.088 -9.248 -21.483 1.00 89.50 84 ARG A CA 1
ATOM 611 C C . ARG A 1 84 ? 4.092 -9.105 -19.969 1.00 89.50 84 ARG A C 1
ATOM 613 O O . ARG A 1 84 ? 3.109 -9.445 -19.319 1.00 89.50 84 ARG A O 1
ATOM 620 N N . SER A 1 85 ? 5.168 -8.546 -19.423 1.00 90.44 85 SER A N 1
ATOM 621 C CA . SER A 1 85 ? 5.295 -8.238 -17.999 1.00 90.44 85 SER A CA 1
ATOM 622 C C . SER A 1 85 ? 4.223 -7.248 -17.540 1.00 90.44 85 SER A C 1
ATOM 624 O O . SER A 1 85 ? 3.655 -7.415 -16.464 1.00 90.44 85 SER A O 1
ATOM 626 N N . TRP A 1 86 ? 3.904 -6.239 -18.356 1.00 90.38 86 TRP A N 1
ATOM 627 C CA . TRP A 1 86 ? 2.857 -5.261 -18.043 1.00 90.38 86 TRP A CA 1
ATOM 628 C C . TRP A 1 86 ? 1.467 -5.892 -18.031 1.00 90.38 86 TRP A C 1
ATOM 630 O O . TRP A 1 86 ? 0.707 -5.671 -17.090 1.00 90.38 86 TRP A O 1
ATOM 640 N N . VAL A 1 87 ? 1.150 -6.711 -19.037 1.00 92.25 87 VAL A N 1
ATOM 641 C CA . VAL A 1 87 ? -0.122 -7.442 -19.106 1.00 92.25 87 VAL A CA 1
ATOM 642 C C . VAL A 1 87 ? -0.241 -8.429 -17.946 1.00 92.25 87 VAL A C 1
ATOM 644 O O . VAL A 1 87 ? -1.288 -8.492 -17.308 1.00 92.25 87 VAL A O 1
ATOM 647 N N . ALA A 1 88 ? 0.830 -9.154 -17.619 1.00 93.38 88 ALA A N 1
ATOM 648 C CA . ALA A 1 88 ? 0.844 -10.080 -16.492 1.00 93.38 88 ALA A CA 1
ATOM 649 C C . ALA A 1 88 ? 0.660 -9.360 -15.148 1.00 93.38 88 ALA A C 1
ATOM 651 O O . ALA A 1 88 ? -0.128 -9.811 -14.318 1.00 93.38 88 ALA A O 1
ATOM 652 N N . ALA A 1 89 ? 1.336 -8.225 -14.943 1.00 93.38 89 ALA A N 1
ATOM 653 C CA . ALA A 1 89 ? 1.164 -7.411 -13.744 1.00 93.38 89 ALA A CA 1
ATOM 654 C C . ALA A 1 89 ? -0.265 -6.865 -13.640 1.00 93.38 89 ALA A C 1
ATOM 656 O O . ALA A 1 89 ? -0.880 -6.972 -12.582 1.00 93.38 89 ALA A O 1
ATOM 657 N N . LEU A 1 90 ? -0.827 -6.352 -14.740 1.00 93.75 90 LEU A N 1
ATOM 658 C CA . LEU A 1 90 ? -2.215 -5.895 -14.789 1.00 93.75 90 LEU A CA 1
ATOM 659 C C . LEU A 1 90 ? -3.190 -7.024 -14.440 1.00 93.75 90 LEU A C 1
ATOM 661 O O . LEU A 1 90 ? -4.058 -6.840 -13.591 1.00 93.75 90 LEU A O 1
ATOM 665 N N . ALA A 1 91 ? -3.030 -8.196 -15.055 1.00 94.12 91 ALA A N 1
ATOM 666 C CA . ALA A 1 91 ? -3.872 -9.355 -14.786 1.00 94.12 91 ALA A CA 1
ATOM 667 C C . ALA A 1 91 ? -3.786 -9.780 -13.313 1.00 94.12 91 ALA A C 1
ATOM 669 O O . ALA A 1 91 ? -4.818 -9.972 -12.673 1.00 94.12 91 ALA A O 1
ATOM 670 N N . ALA A 1 92 ? -2.575 -9.853 -12.750 1.00 93.25 92 ALA A N 1
ATOM 671 C CA . ALA A 1 92 ? -2.372 -10.166 -11.338 1.00 93.25 92 ALA A CA 1
ATOM 672 C C . ALA A 1 92 ? -3.077 -9.150 -10.425 1.00 93.25 92 ALA A C 1
ATOM 674 O O . ALA A 1 92 ? -3.753 -9.543 -9.476 1.00 93.25 92 ALA A O 1
ATOM 675 N N . VAL A 1 93 ? -2.981 -7.856 -10.742 1.00 92.31 93 VAL A N 1
ATOM 676 C CA . VAL A 1 93 ? -3.624 -6.777 -9.979 1.00 92.31 93 VAL A CA 1
ATOM 677 C C . VAL A 1 93 ? -5.141 -6.857 -10.052 1.00 92.31 93 VAL A C 1
ATOM 679 O O . VAL A 1 93 ? -5.796 -6.726 -9.022 1.00 92.31 93 VAL A O 1
ATOM 682 N N . LEU A 1 94 ? -5.710 -7.119 -11.230 1.00 91.50 94 LEU A N 1
ATOM 683 C CA . LEU A 1 94 ? -7.157 -7.264 -11.400 1.00 91.50 94 LEU A CA 1
ATOM 684 C C . LEU A 1 94 ? -7.696 -8.497 -10.671 1.00 91.50 94 LEU A C 1
ATOM 686 O O . LEU A 1 94 ? -8.712 -8.403 -9.983 1.00 91.50 94 LEU A O 1
ATOM 690 N N . VAL A 1 95 ? -6.994 -9.631 -10.763 1.00 89.81 95 VAL A N 1
ATOM 691 C CA . VAL A 1 95 ? -7.339 -10.843 -10.008 1.00 89.81 95 VAL A CA 1
ATOM 692 C C . VAL A 1 95 ? -7.312 -10.551 -8.515 1.00 89.81 95 VAL A C 1
ATOM 694 O O . VAL A 1 95 ? -8.255 -10.894 -7.810 1.00 89.81 95 VAL A O 1
ATOM 697 N N . PHE A 1 96 ? -6.271 -9.881 -8.025 1.00 86.38 96 PHE A N 1
ATOM 698 C CA . PHE A 1 96 ? -6.117 -9.607 -6.601 1.00 86.38 96 PHE A CA 1
ATOM 699 C C . PHE A 1 96 ? -7.067 -8.520 -6.085 1.00 86.38 96 PHE A C 1
ATOM 701 O O . PHE A 1 96 ? -7.488 -8.563 -4.929 1.00 86.38 96 PHE A O 1
ATOM 708 N N . TRP A 1 97 ? -7.457 -7.574 -6.940 1.00 87.00 97 TRP A N 1
ATOM 709 C CA . TRP A 1 97 ? -8.507 -6.600 -6.656 1.00 87.00 97 TRP A CA 1
ATOM 710 C C . TRP A 1 97 ? -9.874 -7.280 -6.519 1.00 87.00 97 TRP A C 1
ATOM 712 O O . TRP A 1 97 ? -10.563 -7.075 -5.521 1.00 87.00 97 TRP A O 1
ATOM 722 N N . PHE A 1 98 ? -10.236 -8.151 -7.466 1.00 84.88 98 PHE A N 1
ATOM 723 C CA . PHE A 1 98 ? -11.518 -8.857 -7.445 1.00 84.88 98 PHE A CA 1
ATOM 724 C C . PHE A 1 98 ? -11.583 -9.908 -6.327 1.00 84.88 98 PHE A C 1
ATOM 726 O O . PHE A 1 98 ? -12.529 -9.943 -5.538 1.00 84.88 98 PHE A O 1
ATOM 733 N N . ALA A 1 99 ? -10.546 -10.740 -6.218 1.00 83.50 99 ALA A N 1
ATOM 734 C CA . ALA A 1 99 ? -10.454 -11.774 -5.197 1.00 83.50 99 ALA A CA 1
ATOM 735 C C . ALA A 1 99 ? -10.260 -11.186 -3.798 1.00 83.50 99 ALA A C 1
ATOM 737 O O . ALA A 1 99 ? -10.654 -11.825 -2.828 1.00 83.50 99 ALA A O 1
ATOM 738 N N . GLY A 1 100 ? -9.689 -9.985 -3.663 1.00 78.56 100 GLY A N 1
ATOM 739 C CA . GLY A 1 100 ? -9.382 -9.397 -2.363 1.00 78.56 100 GLY A CA 1
ATOM 740 C C . GLY A 1 100 ? -10.600 -9.158 -1.490 1.00 78.56 100 GLY A C 1
ATOM 741 O O . GLY A 1 100 ? -10.580 -9.526 -0.319 1.00 78.56 100 GLY A O 1
ATOM 742 N N . ASN A 1 101 ? -11.702 -8.676 -2.065 1.00 76.12 101 ASN A N 1
ATOM 743 C CA . ASN A 1 101 ? -12.955 -8.515 -1.322 1.00 76.12 101 ASN A CA 1
ATOM 744 C C . ASN A 1 101 ? -13.478 -9.859 -0.795 1.00 76.12 101 ASN A C 1
ATOM 746 O O . ASN A 1 101 ? -13.894 -9.970 0.359 1.00 76.12 101 ASN A O 1
ATOM 750 N N . TRP A 1 102 ? -13.411 -10.903 -1.623 1.00 82.50 102 TRP A N 1
ATOM 751 C CA . TRP A 1 102 ? -13.811 -12.251 -1.228 1.00 82.50 102 TRP A CA 1
ATOM 752 C C . TRP A 1 102 ? -12.861 -12.849 -0.179 1.00 82.50 102 TRP A C 1
ATOM 754 O O . TRP A 1 102 ? -13.316 -13.427 0.808 1.00 82.50 102 TRP A O 1
ATOM 764 N N . LEU A 1 103 ? -11.550 -12.671 -0.350 1.00 80.75 103 LEU A N 1
ATOM 765 C CA . LEU A 1 103 ? -10.517 -13.151 0.566 1.00 80.75 103 LEU A CA 1
ATOM 766 C C . LEU A 1 103 ? -10.629 -12.477 1.930 1.00 80.75 103 LEU A C 1
ATOM 768 O O . LEU A 1 103 ? -10.594 -13.179 2.930 1.00 80.75 103 LEU A O 1
ATOM 772 N N . VAL A 1 104 ? -10.831 -11.160 1.993 1.00 80.62 104 VAL A N 1
ATOM 773 C CA . VAL A 1 104 ? -11.062 -10.436 3.255 1.00 80.62 104 VAL A CA 1
ATOM 774 C C . VAL A 1 104 ? -12.330 -10.937 3.949 1.00 80.62 104 VAL A C 1
ATOM 776 O O . VAL A 1 104 ? -12.320 -11.153 5.158 1.00 80.62 104 VAL A O 1
ATOM 779 N N . ALA A 1 105 ? -13.400 -11.213 3.198 1.00 78.56 105 ALA A N 1
ATOM 780 C CA . ALA A 1 105 ? -14.635 -11.755 3.764 1.00 78.56 105 ALA A CA 1
ATOM 781 C C . ALA A 1 105 ? -14.497 -13.205 4.277 1.00 78.56 105 ALA A C 1
ATOM 783 O O . ALA A 1 105 ? -15.211 -13.612 5.197 1.00 78.56 105 ALA A O 1
ATOM 784 N N . LYS A 1 106 ? -13.612 -14.014 3.680 1.00 80.44 106 LYS A N 1
ATOM 785 C CA . LYS A 1 106 ? -13.456 -15.446 4.001 1.00 80.44 106 LYS A CA 1
ATOM 786 C C . LYS A 1 106 ? -12.315 -15.744 4.969 1.00 80.44 106 LYS A C 1
ATOM 788 O O . LYS A 1 106 ? -12.452 -16.626 5.819 1.00 80.44 106 LYS A O 1
ATOM 793 N N . LEU A 1 107 ? -11.192 -15.043 4.855 1.00 76.19 107 LEU A N 1
ATOM 794 C CA . LEU A 1 107 ? -10.010 -15.240 5.685 1.00 76.19 107 LEU A CA 1
ATOM 795 C C . LEU A 1 107 ? -10.215 -14.542 7.028 1.00 76.19 107 LEU A C 1
ATOM 797 O O . LEU A 1 107 ? -9.827 -13.400 7.235 1.00 76.19 107 LEU A O 1
ATOM 801 N N . LYS A 1 108 ? -10.804 -15.277 7.974 1.00 72.88 108 LYS A N 1
ATOM 802 C CA . LYS A 1 108 ? -11.052 -14.798 9.343 1.00 72.88 108 LYS A CA 1
ATOM 803 C C . LYS A 1 108 ? -9.773 -14.612 10.174 1.00 72.88 108 LYS A C 1
ATOM 805 O O . LYS A 1 108 ? -9.813 -13.992 11.231 1.00 72.88 108 LYS A O 1
ATOM 810 N N . PHE A 1 109 ? -8.641 -15.155 9.719 1.00 79.19 109 PHE A N 1
ATOM 811 C CA . PHE A 1 109 ? -7.364 -15.082 10.426 1.00 79.19 109 PHE A CA 1
ATOM 812 C C . PHE A 1 109 ? -6.462 -13.989 9.846 1.00 79.19 109 PHE A C 1
ATOM 814 O O . PHE A 1 109 ? -6.023 -14.075 8.700 1.00 79.19 109 PHE A O 1
ATOM 821 N N . ARG A 1 110 ? -6.101 -13.013 10.689 1.00 86.69 110 ARG A N 1
ATOM 822 C CA . ARG A 1 110 ? -5.201 -11.887 10.367 1.00 86.69 110 ARG A CA 1
ATOM 823 C C . ARG A 1 110 ? -3.874 -12.296 9.715 1.00 86.69 110 ARG A C 1
ATOM 825 O O . ARG A 1 110 ? -3.407 -11.632 8.795 1.00 86.69 110 ARG A O 1
ATOM 832 N N . ALA A 1 111 ? -3.292 -13.420 10.142 1.00 88.81 111 ALA A N 1
ATOM 833 C CA . ALA A 1 111 ? -2.039 -13.926 9.584 1.00 88.81 111 ALA A CA 1
ATOM 834 C C . ALA A 1 111 ? -2.187 -14.363 8.118 1.00 88.81 111 ALA A C 1
ATOM 836 O O . ALA A 1 111 ? -1.295 -14.111 7.315 1.00 88.81 111 ALA A O 1
ATOM 837 N N . ASN A 1 112 ? -3.329 -14.947 7.743 1.00 90.56 112 ASN A N 1
ATOM 838 C CA . ASN A 1 112 ? -3.554 -15.419 6.377 1.00 90.56 112 ASN A CA 1
ATOM 839 C C . ASN A 1 112 ? -3.634 -14.246 5.397 1.00 90.56 112 ASN A C 1
ATOM 841 O O . ASN A 1 112 ? -3.065 -14.323 4.314 1.00 90.56 112 ASN A O 1
ATOM 845 N N . LEU A 1 113 ? -4.279 -13.143 5.795 1.00 90.31 113 LEU A N 1
ATOM 846 C CA . LEU A 1 113 ? -4.324 -11.921 4.988 1.00 90.31 113 LEU A CA 1
ATOM 847 C C . LEU A 1 113 ? -2.920 -11.355 4.752 1.00 90.31 113 LEU A C 1
ATOM 849 O O . LEU A 1 113 ? -2.582 -11.024 3.618 1.00 90.31 113 LEU A O 1
ATOM 853 N N . ALA A 1 114 ? -2.084 -11.315 5.794 1.00 92.69 114 ALA A N 1
ATOM 854 C CA . ALA A 1 114 ? -0.694 -10.888 5.656 1.00 92.69 114 ALA A CA 1
ATOM 855 C C . ALA A 1 114 ? 0.103 -11.814 4.728 1.00 92.69 114 ALA A C 1
ATOM 857 O O . ALA A 1 114 ? 0.771 -11.327 3.823 1.00 92.69 114 ALA A O 1
ATOM 858 N N . VAL A 1 115 ? 0.008 -13.137 4.901 1.00 93.50 115 VAL A N 1
ATOM 859 C CA . VAL A 1 115 ? 0.728 -14.112 4.061 1.00 93.50 115 VAL A CA 1
ATOM 860 C C . VAL A 1 115 ? 0.318 -13.995 2.596 1.00 93.50 115 VAL A C 1
ATOM 862 O O . VAL A 1 115 ? 1.182 -13.962 1.723 1.00 93.50 115 VAL A O 1
ATOM 865 N N . VAL A 1 116 ? -0.981 -13.887 2.316 1.00 92.75 116 VAL A N 1
ATOM 866 C CA . VAL A 1 116 ? -1.491 -13.733 0.948 1.00 92.75 116 VAL A CA 1
ATOM 867 C C . VAL A 1 116 ? -0.996 -12.428 0.324 1.00 92.75 116 VAL A C 1
ATOM 869 O O . VAL A 1 116 ? -0.546 -12.431 -0.820 1.00 92.75 116 VAL A O 1
ATOM 872 N N . TRP A 1 117 ? -1.003 -11.327 1.077 1.00 94.25 117 TRP A N 1
ATOM 873 C CA . TRP A 1 117 ? -0.482 -10.044 0.608 1.00 94.25 117 TRP A CA 1
ATOM 874 C C . TRP A 1 117 ? 1.039 -10.058 0.372 1.00 94.25 117 TRP A C 1
ATOM 876 O O . TRP A 1 117 ? 1.507 -9.524 -0.636 1.00 94.25 117 TRP A O 1
ATOM 886 N N . LEU A 1 118 ? 1.812 -10.712 1.246 1.00 95.38 118 LEU A N 1
ATOM 887 C CA . LEU A 1 118 ? 3.254 -10.924 1.066 1.00 95.38 118 LEU A CA 1
ATOM 888 C C . LEU A 1 118 ? 3.535 -11.764 -0.189 1.00 95.38 118 LEU A C 1
ATOM 890 O O . LEU A 1 118 ? 4.345 -11.375 -1.027 1.00 95.38 118 LEU A O 1
ATOM 894 N N . ALA A 1 119 ? 2.836 -12.887 -0.359 1.00 95.06 119 ALA A N 1
ATOM 895 C CA . ALA A 1 119 ? 2.995 -13.757 -1.523 1.00 95.06 119 ALA A CA 1
ATOM 896 C C . ALA A 1 119 ? 2.644 -13.029 -2.829 1.00 95.06 119 ALA A C 1
ATOM 898 O O . ALA A 1 119 ? 3.376 -13.123 -3.812 1.00 95.06 119 ALA A O 1
ATOM 899 N N . TYR A 1 120 ? 1.563 -12.249 -2.822 1.00 93.75 120 TYR A N 1
ATOM 900 C CA . TYR A 1 120 ? 1.163 -11.430 -3.959 1.00 93.75 120 TYR A CA 1
ATOM 901 C C . TYR A 1 120 ? 2.211 -10.369 -4.315 1.00 93.75 120 TYR A C 1
ATOM 903 O O . TYR A 1 120 ? 2.599 -10.255 -5.477 1.00 93.75 120 TYR A O 1
ATOM 911 N N . GLY A 1 121 ? 2.722 -9.623 -3.331 1.00 95.12 121 GLY A N 1
ATOM 912 C CA . GLY A 1 121 ? 3.762 -8.629 -3.591 1.00 95.12 121 GLY A CA 1
ATOM 913 C C . GLY A 1 121 ? 5.067 -9.263 -4.093 1.00 95.12 121 GLY A C 1
ATOM 914 O O . GLY A 1 121 ? 5.687 -8.721 -5.005 1.00 95.12 121 GLY A O 1
ATOM 915 N N . LEU A 1 122 ? 5.446 -10.444 -3.583 1.00 96.44 122 LEU A N 1
ATOM 916 C CA . LEU A 1 122 ? 6.581 -11.216 -4.105 1.00 96.44 122 LEU A CA 1
ATOM 917 C C . LEU A 1 122 ? 6.357 -11.630 -5.562 1.00 96.44 122 LEU A C 1
ATOM 919 O O . LEU A 1 122 ? 7.258 -11.466 -6.382 1.00 96.44 122 LEU A O 1
ATOM 923 N N . ALA A 1 123 ? 5.162 -12.122 -5.897 1.00 95.25 123 ALA A N 1
ATOM 924 C CA . ALA A 1 123 ? 4.817 -12.487 -7.266 1.00 95.25 123 ALA A CA 1
ATOM 925 C C . ALA A 1 123 ? 4.937 -11.277 -8.203 1.00 95.25 123 ALA A C 1
ATOM 927 O O . ALA A 1 123 ? 5.601 -11.366 -9.234 1.00 95.25 123 ALA A O 1
ATOM 928 N N . LEU A 1 124 ? 4.385 -10.124 -7.814 1.00 94.38 124 LEU A N 1
ATOM 929 C CA . LEU A 1 124 ? 4.485 -8.887 -8.590 1.00 94.38 124 LEU A CA 1
ATOM 930 C C . LEU A 1 124 ? 5.929 -8.412 -8.789 1.00 94.38 124 LEU A C 1
ATOM 932 O O . LEU A 1 124 ? 6.300 -8.032 -9.899 1.00 94.38 124 LEU A O 1
ATOM 936 N N . LEU A 1 125 ? 6.748 -8.449 -7.736 1.00 94.69 125 LEU A N 1
ATOM 937 C CA . LEU A 1 125 ? 8.172 -8.113 -7.821 1.00 94.69 125 LEU A CA 1
ATOM 938 C C . LEU A 1 125 ? 8.932 -9.103 -8.718 1.00 94.69 125 LEU A C 1
ATOM 940 O O . LEU A 1 125 ? 9.890 -8.710 -9.379 1.00 94.69 125 LEU A O 1
ATOM 944 N N . GLY A 1 126 ? 8.499 -10.365 -8.760 1.00 94.19 126 GLY A N 1
ATOM 945 C CA . GLY A 1 126 ? 9.095 -11.435 -9.558 1.00 94.19 126 GLY A CA 1
ATOM 946 C C . GLY A 1 1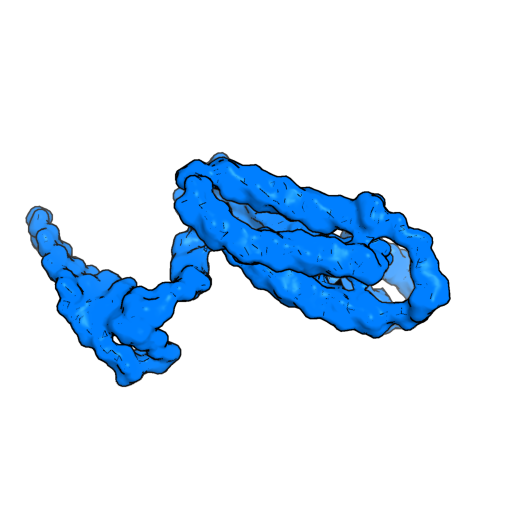26 ? 8.719 -11.421 -11.044 1.00 94.19 126 GLY A C 1
ATOM 947 O O . GLY A 1 126 ? 9.518 -11.880 -11.861 1.00 94.19 126 GLY A O 1
ATOM 948 N N . ILE A 1 127 ? 7.556 -10.871 -11.420 1.00 93.19 127 ILE A N 1
ATOM 949 C CA . ILE A 1 127 ? 7.051 -10.874 -12.810 1.00 93.19 127 ILE A CA 1
ATOM 950 C C . ILE A 1 127 ? 8.110 -10.413 -13.830 1.00 93.19 127 ILE A C 1
ATOM 952 O O . ILE A 1 127 ? 8.373 -11.176 -14.761 1.00 93.19 127 ILE A O 1
ATOM 956 N N . PRO A 1 128 ? 8.789 -9.257 -13.659 1.00 88.88 128 PRO A N 1
ATOM 957 C CA . PRO A 1 128 ? 9.781 -8.776 -14.631 1.00 88.88 128 PRO A CA 1
ATOM 958 C C . PRO A 1 128 ? 11.035 -9.659 -14.753 1.00 88.88 128 PRO A C 1
ATOM 960 O O . PRO A 1 128 ? 11.860 -9.452 -15.643 1.00 88.88 128 PRO A O 1
ATOM 963 N N . PHE A 1 129 ? 11.246 -10.597 -13.827 1.00 89.25 129 PHE A N 1
ATOM 964 C CA . PHE A 1 129 ? 12.377 -11.525 -13.851 1.00 89.25 129 PHE A CA 1
ATOM 965 C C . PHE A 1 129 ? 12.013 -12.869 -14.473 1.00 89.25 129 PHE A C 1
ATOM 967 O O . PHE A 1 129 ? 12.854 -13.454 -15.149 1.00 89.25 129 PHE A O 1
ATOM 974 N N . VAL A 1 130 ? 10.784 -13.338 -14.248 1.00 90.75 130 VAL A N 1
ATOM 975 C CA . VAL A 1 130 ? 10.291 -14.634 -14.736 1.00 90.75 130 VAL A CA 1
ATOM 976 C C . VAL A 1 130 ? 9.772 -14.520 -16.166 1.00 90.75 130 VAL A C 1
ATOM 978 O O . VAL A 1 130 ? 10.069 -15.364 -17.007 1.00 90.75 130 VAL A O 1
ATOM 981 N N . ILE A 1 131 ? 9.025 -13.456 -16.461 1.00 84.75 131 ILE A N 1
ATOM 982 C CA . ILE A 1 131 ? 8.481 -13.179 -17.791 1.00 84.75 131 ILE A CA 1
ATOM 983 C C . ILE A 1 131 ? 9.509 -12.330 -18.540 1.00 84.75 131 ILE A C 1
ATOM 985 O O . ILE A 1 131 ? 9.286 -11.166 -18.857 1.00 84.75 131 ILE A O 1
ATOM 989 N N . TRP A 1 132 ? 10.693 -12.903 -18.765 1.00 68.62 132 TRP A N 1
ATOM 990 C CA . TRP A 1 132 ? 11.696 -12.274 -19.616 1.00 68.62 132 TRP A CA 1
ATOM 991 C C . TRP A 1 132 ? 11.376 -12.599 -21.082 1.00 68.62 132 TRP A C 1
ATOM 993 O O . TRP A 1 132 ? 11.412 -13.757 -21.495 1.00 68.62 132 TRP A O 1
ATOM 1003 N N . GLY A 1 133 ? 11.091 -11.574 -21.885 1.00 59.69 133 GLY A N 1
ATOM 1004 C CA . GLY A 1 133 ? 11.148 -11.633 -23.348 1.00 59.69 133 GLY A CA 1
ATOM 1005 C C . GLY A 1 133 ? 12.424 -10.972 -23.878 1.00 59.69 133 GLY A C 1
ATOM 1006 O O . GLY A 1 133 ? 12.936 -10.041 -23.258 1.00 59.69 133 GLY A O 1
ATOM 1007 N N . GLU A 1 134 ? 12.958 -11.455 -25.006 1.00 61.88 134 GLU A N 1
ATOM 1008 C CA . GLU A 1 134 ? 13.978 -10.736 -25.794 1.00 61.88 134 GLU A CA 1
ATOM 1009 C C . GLU A 1 134 ? 13.656 -9.228 -25.810 1.00 61.88 134 GLU A C 1
ATOM 1011 O O . GLU A 1 134 ? 12.488 -8.887 -26.039 1.00 61.88 134 GLU A O 1
ATOM 1016 N N . PRO A 1 135 ? 14.627 -8.323 -25.552 1.00 56.41 135 PRO A N 1
ATOM 1017 C CA . PRO A 1 135 ? 14.369 -6.891 -25.589 1.00 56.41 135 PRO A CA 1
ATOM 1018 C C . PRO A 1 135 ? 13.689 -6.566 -26.913 1.00 56.41 135 PRO A 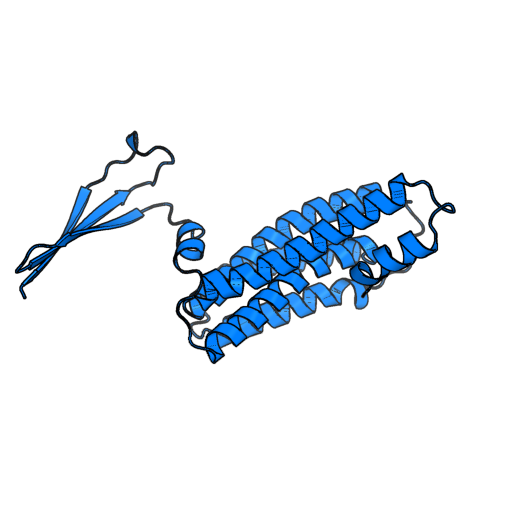C 1
ATOM 1020 O O . PRO A 1 135 ? 14.256 -6.816 -27.979 1.00 56.41 135 PRO A O 1
ATOM 1023 N N . SER A 1 136 ? 12.444 -6.083 -26.854 1.00 55.09 136 SER A N 1
ATOM 1024 C CA . SER A 1 136 ? 11.664 -5.841 -28.060 1.00 55.09 136 SER A CA 1
ATOM 1025 C C . SER A 1 136 ? 12.421 -4.832 -28.922 1.00 55.09 136 SER A C 1
ATOM 1027 O O . SER A 1 136 ? 12.456 -3.645 -28.611 1.00 55.09 136 SER A O 1
ATOM 1029 N N . ARG A 1 137 ? 13.044 -5.309 -30.008 1.00 55.03 137 ARG A N 1
ATOM 1030 C CA . ARG A 1 137 ? 13.748 -4.472 -30.998 1.00 55.03 137 ARG A CA 1
ATOM 1031 C C . ARG A 1 137 ? 12.818 -3.469 -31.682 1.00 55.03 137 ARG A C 1
ATOM 1033 O O . ARG A 1 137 ? 13.282 -2.528 -32.313 1.00 55.03 137 ARG A O 1
ATOM 1040 N N . TYR A 1 138 ? 11.513 -3.685 -31.557 1.00 49.88 138 TYR A N 1
ATOM 1041 C CA . TYR A 1 138 ? 10.481 -2.812 -32.071 1.00 49.88 138 TYR A CA 1
ATOM 1042 C C . TYR A 1 138 ? 10.026 -1.873 -30.961 1.00 49.88 138 TYR A C 1
ATOM 1044 O O . TYR A 1 138 ? 9.488 -2.317 -29.948 1.00 49.88 138 TYR A O 1
ATOM 1052 N N . LEU A 1 139 ? 10.235 -0.584 -31.234 1.00 50.88 139 LEU A N 1
ATOM 1053 C CA . LEU A 1 139 ? 9.926 0.598 -30.438 1.00 50.88 139 LEU A CA 1
ATOM 1054 C C . LEU A 1 139 ? 11.025 1.000 -29.446 1.00 50.88 139 LEU A C 1
ATOM 1056 O O . LEU A 1 139 ? 11.237 0.383 -28.403 1.00 50.88 139 LEU A O 1
ATOM 1060 N N . ASP A 1 140 ? 11.640 2.144 -29.740 1.00 60.81 140 ASP A N 1
ATOM 1061 C CA . ASP A 1 140 ? 12.158 3.055 -28.724 1.00 60.81 140 ASP A CA 1
ATOM 1062 C C . ASP A 1 140 ? 10.963 3.546 -27.883 1.00 60.81 140 ASP A C 1
ATOM 1064 O O . ASP A 1 140 ? 10.332 4.571 -28.125 1.00 60.81 140 ASP A O 1
ATOM 1068 N N . MET A 1 141 ? 10.521 2.670 -26.983 1.00 69.56 141 MET A N 1
ATOM 1069 C CA . MET A 1 141 ? 9.179 2.668 -26.404 1.00 69.56 141 MET A CA 1
ATOM 1070 C C . MET A 1 141 ? 9.095 3.524 -25.139 1.00 69.56 141 MET A C 1
ATOM 1072 O O . MET A 1 141 ? 8.217 3.300 -24.305 1.00 69.56 141 MET A O 1
ATOM 1076 N N . TRP A 1 142 ? 10.028 4.458 -24.941 1.00 75.12 142 TRP A N 1
ATOM 1077 C CA . TRP A 1 142 ? 10.173 5.198 -23.686 1.00 75.12 142 TRP A CA 1
ATOM 1078 C C . TRP A 1 142 ? 8.868 5.901 -23.287 1.00 75.12 142 TRP A C 1
ATOM 1080 O O . TRP A 1 142 ? 8.481 5.849 -22.120 1.00 75.12 142 TRP A O 1
ATOM 1090 N N . THR A 1 143 ? 8.126 6.452 -24.254 1.00 79.69 143 THR A N 1
ATOM 1091 C CA . THR A 1 143 ? 6.826 7.089 -24.009 1.00 79.69 143 THR A CA 1
ATOM 1092 C C . THR A 1 143 ? 5.788 6.079 -23.528 1.00 79.69 143 THR A C 1
ATOM 1094 O O . THR A 1 143 ? 5.086 6.340 -22.555 1.00 79.69 143 THR A O 1
ATOM 1097 N N . ALA A 1 144 ? 5.712 4.893 -24.143 1.00 81.12 144 ALA A N 1
ATOM 1098 C CA . ALA A 1 144 ? 4.779 3.860 -23.696 1.00 81.12 144 ALA A CA 1
ATOM 1099 C C . ALA A 1 144 ? 5.173 3.315 -22.318 1.00 81.12 144 ALA A C 1
ATOM 1101 O O . ALA A 1 144 ? 4.307 3.136 -21.471 1.00 81.12 144 ALA A O 1
ATOM 1102 N N . ARG A 1 145 ? 6.474 3.116 -22.060 1.00 79.50 145 ARG A N 1
ATOM 1103 C CA . ARG A 1 145 ? 6.993 2.727 -20.738 1.00 79.50 145 ARG A CA 1
ATOM 1104 C C . ARG A 1 145 ? 6.593 3.739 -19.674 1.00 79.50 145 ARG A C 1
ATOM 1106 O O . ARG A 1 145 ? 6.178 3.342 -18.594 1.00 79.50 145 ARG A O 1
ATOM 1113 N N . PHE A 1 146 ? 6.683 5.028 -19.991 1.00 81.19 146 PHE A N 1
ATOM 1114 C CA . PHE A 1 146 ? 6.293 6.107 -19.093 1.00 81.19 146 PHE A CA 1
ATOM 1115 C C . PHE A 1 146 ? 4.781 6.120 -18.831 1.00 81.19 146 PHE A C 1
ATOM 1117 O O . PHE A 1 146 ? 4.362 6.118 -17.675 1.00 81.19 146 PHE A O 1
ATOM 1124 N N . ILE A 1 147 ? 3.958 6.046 -19.883 1.00 84.62 147 ILE A N 1
ATOM 1125 C CA . ILE A 1 147 ? 2.492 5.987 -19.763 1.00 84.62 147 ILE A CA 1
ATOM 1126 C C . ILE A 1 147 ? 2.068 4.760 -18.952 1.00 84.62 147 ILE A C 1
ATOM 1128 O O . ILE A 1 147 ? 1.279 4.873 -18.018 1.00 84.62 147 ILE A O 1
ATOM 1132 N N . VAL A 1 148 ? 2.619 3.589 -19.268 1.00 84.19 148 VAL A N 1
ATOM 1133 C CA . VAL A 1 148 ? 2.317 2.345 -18.559 1.00 84.19 148 VAL A CA 1
ATOM 1134 C C . VAL A 1 148 ? 2.780 2.420 -17.107 1.00 84.19 148 VAL A C 1
ATOM 1136 O O . VAL A 1 148 ? 2.032 2.008 -16.226 1.00 84.19 148 VAL A O 1
ATOM 1139 N N . ALA A 1 149 ? 3.955 2.990 -16.829 1.00 82.94 149 ALA A N 1
ATOM 1140 C CA . ALA A 1 149 ? 4.429 3.189 -15.463 1.00 82.94 149 ALA A CA 1
ATOM 1141 C C . ALA A 1 149 ? 3.494 4.098 -14.652 1.00 82.94 149 ALA A C 1
ATOM 1143 O O . ALA A 1 149 ? 3.234 3.796 -13.491 1.00 82.94 149 ALA A O 1
ATOM 1144 N N . ILE A 1 150 ? 2.947 5.161 -15.253 1.00 86.06 150 ILE A N 1
ATOM 1145 C CA . ILE A 1 150 ? 1.961 6.032 -14.597 1.00 86.06 150 ILE A CA 1
ATOM 1146 C C . ILE A 1 150 ? 0.650 5.282 -14.354 1.00 86.06 150 ILE A C 1
ATOM 1148 O O . ILE A 1 150 ? 0.157 5.267 -13.228 1.00 86.06 150 ILE A O 1
ATOM 1152 N N . LEU A 1 151 ? 0.082 4.654 -15.387 1.00 90.12 151 LEU A N 1
ATOM 1153 C CA . LEU A 1 151 ? -1.234 4.015 -15.303 1.00 90.12 151 LEU A CA 1
ATOM 1154 C C . LEU A 1 151 ? -1.216 2.786 -14.390 1.00 90.12 151 LEU A C 1
ATOM 1156 O O . LEU A 1 151 ? -2.034 2.688 -13.473 1.00 90.12 151 LEU A O 1
ATOM 1160 N N . LEU A 1 152 ? -0.265 1.870 -14.600 1.00 87.94 152 LEU A N 1
ATOM 1161 C CA . LEU A 1 152 ? -0.089 0.722 -13.714 1.00 87.94 152 LEU A CA 1
ATOM 1162 C C . LEU A 1 152 ? 0.361 1.179 -12.336 1.00 87.94 152 LEU A C 1
ATOM 1164 O O . LEU A 1 152 ? -0.188 0.698 -11.357 1.00 87.94 152 LEU A O 1
ATOM 1168 N N . GLY A 1 153 ? 1.286 2.134 -12.235 1.00 88.44 153 GLY A N 1
ATOM 1169 C CA . GLY A 1 153 ? 1.712 2.681 -10.950 1.00 88.44 153 GLY A CA 1
ATOM 1170 C C . GLY A 1 153 ? 0.535 3.207 -10.136 1.00 88.44 153 GLY A C 1
ATOM 1171 O O . GLY A 1 153 ? 0.394 2.823 -8.978 1.00 88.44 153 GLY A O 1
ATOM 1172 N N . GLY A 1 154 ? -0.353 4.002 -10.739 1.00 89.94 154 GLY A N 1
ATOM 1173 C CA . GLY A 1 154 ? -1.564 4.515 -10.095 1.00 89.94 154 GLY A CA 1
ATOM 1174 C C . GLY A 1 154 ? -2.524 3.406 -9.662 1.00 89.94 154 GLY A C 1
ATOM 1175 O O . GLY A 1 154 ? -2.877 3.325 -8.486 1.00 89.94 154 GLY A O 1
ATOM 1176 N N . LEU A 1 155 ? -2.888 2.501 -10.577 1.00 90.75 155 LEU A N 1
ATOM 1177 C CA . LEU A 1 155 ? -3.788 1.380 -10.276 1.00 90.75 155 LEU A CA 1
ATOM 1178 C C . LEU A 1 155 ? -3.224 0.472 -9.170 1.00 90.75 155 LEU A C 1
ATOM 1180 O O . LEU A 1 155 ? -3.906 0.156 -8.193 1.00 90.75 155 LEU A O 1
ATOM 1184 N N . MET A 1 156 ? -1.963 0.067 -9.310 1.00 88.62 156 MET A N 1
ATOM 1185 C CA . MET A 1 156 ? -1.268 -0.795 -8.355 1.00 88.62 156 MET A CA 1
ATOM 1186 C C . MET A 1 156 ? -1.114 -0.125 -7.001 1.00 88.62 156 MET A C 1
ATOM 1188 O O . MET A 1 156 ? -1.244 -0.802 -5.983 1.00 88.62 156 MET A O 1
ATOM 1192 N N . SER A 1 157 ? -0.876 1.187 -6.990 1.00 88.81 157 SER A N 1
ATOM 1193 C CA . SER A 1 157 ? -0.800 1.981 -5.770 1.00 88.81 157 SER A CA 1
ATOM 1194 C C . SER A 1 157 ? -2.112 1.937 -5.001 1.00 88.81 157 SER A C 1
ATOM 1196 O O . SER A 1 157 ? -2.100 1.691 -3.798 1.00 88.81 157 SER A O 1
ATOM 1198 N N . SER A 1 158 ? -3.245 2.115 -5.685 1.00 90.19 158 SER A N 1
ATOM 1199 C CA . SER A 1 158 ? -4.568 2.055 -5.058 1.00 90.19 158 SER A CA 1
ATOM 1200 C C . SER A 1 158 ? -4.875 0.666 -4.497 1.00 90.19 158 SER A C 1
ATOM 1202 O O . SER A 1 158 ? -5.299 0.548 -3.347 1.00 90.19 158 SER A O 1
ATOM 1204 N N . VAL A 1 159 ? -4.619 -0.393 -5.272 1.00 90.44 159 VAL A N 1
ATOM 1205 C CA . VAL A 1 159 ? -4.877 -1.776 -4.833 1.00 90.44 159 VAL A CA 1
ATOM 1206 C C . VAL A 1 159 ? -3.947 -2.173 -3.683 1.00 90.44 159 VAL A C 1
ATOM 1208 O O . VAL A 1 159 ? -4.402 -2.734 -2.687 1.00 90.44 159 VAL A O 1
ATOM 1211 N N . SER A 1 160 ? -2.656 -1.849 -3.778 1.00 91.12 160 SER A N 1
ATOM 1212 C CA . SER A 1 160 ? -1.667 -2.173 -2.742 1.00 91.12 160 SER A CA 1
ATOM 1213 C C . SER A 1 160 ? -1.925 -1.409 -1.447 1.00 91.12 160 SER A C 1
ATOM 1215 O O . SER A 1 160 ? -1.787 -1.995 -0.374 1.00 91.12 160 SER A O 1
ATOM 1217 N N . LEU A 1 161 ? -2.340 -0.140 -1.532 1.00 91.50 161 LEU A N 1
ATOM 1218 C CA . LEU A 1 161 ? -2.722 0.659 -0.368 1.00 91.50 161 LEU A CA 1
ATOM 1219 C C . LEU A 1 161 ? -3.989 0.112 0.306 1.00 91.50 161 LEU A C 1
ATOM 1221 O O . LEU A 1 161 ? -4.026 -0.010 1.529 1.00 91.50 161 LEU A O 1
ATOM 1225 N N . GLY A 1 162 ? -5.004 -0.277 -0.472 1.00 90.25 162 GLY A N 1
ATOM 1226 C CA . GLY A 1 162 ? -6.211 -0.910 0.070 1.00 90.25 162 GLY A CA 1
ATOM 1227 C C . GLY A 1 162 ? -5.896 -2.195 0.842 1.00 90.25 162 GLY A C 1
ATOM 1228 O O . GLY A 1 162 ? -6.367 -2.385 1.963 1.00 90.25 162 GLY A O 1
ATOM 1229 N N . TRP A 1 163 ? -5.026 -3.043 0.290 1.00 91.06 163 TRP A N 1
ATOM 1230 C CA . TRP A 1 163 ? -4.568 -4.258 0.968 1.00 91.06 163 TRP A CA 1
ATOM 1231 C C . TRP A 1 163 ? -3.713 -3.984 2.202 1.00 91.06 163 TRP A C 1
ATOM 1233 O O . TRP A 1 163 ? -3.884 -4.655 3.219 1.00 91.06 163 TRP A O 1
ATOM 1243 N N . TYR A 1 164 ? -2.836 -2.983 2.142 1.00 93.81 164 TYR A N 1
ATOM 1244 C CA . TYR A 1 164 ? -2.086 -2.531 3.306 1.00 93.81 164 TYR A CA 1
ATOM 1245 C C . TYR A 1 164 ? -3.023 -2.128 4.453 1.00 93.81 164 TYR A C 1
ATOM 1247 O O . TYR A 1 164 ? -2.803 -2.553 5.590 1.00 93.81 164 TYR A O 1
ATOM 1255 N N . PHE A 1 165 ? -4.092 -1.375 4.172 1.00 92.44 165 PHE A N 1
ATOM 1256 C CA . PHE A 1 165 ? -5.086 -1.025 5.188 1.00 92.44 165 PHE A CA 1
ATOM 1257 C C . PHE A 1 165 ? -5.874 -2.235 5.682 1.00 92.44 165 PHE A C 1
ATOM 1259 O O . PHE A 1 165 ? -6.076 -2.352 6.886 1.00 92.44 165 PHE A O 1
ATOM 1266 N N . ALA A 1 166 ? -6.259 -3.164 4.804 1.00 90.50 166 ALA A N 1
ATOM 1267 C CA . ALA A 1 166 ? -6.947 -4.387 5.216 1.00 90.50 166 ALA A CA 1
ATOM 1268 C C . ALA A 1 166 ? -6.092 -5.233 6.178 1.00 90.50 166 ALA A C 1
ATOM 1270 O O . ALA A 1 166 ? -6.578 -5.676 7.221 1.00 90.50 166 ALA A O 1
ATOM 1271 N N . VAL A 1 167 ? -4.804 -5.416 5.866 1.00 92.81 167 VAL A N 1
ATOM 1272 C CA . VAL A 1 167 ? -3.861 -6.127 6.740 1.00 92.81 167 VAL A CA 1
ATOM 1273 C C . VAL A 1 167 ? -3.640 -5.340 8.031 1.00 92.81 167 VAL A C 1
ATOM 1275 O O . VAL A 1 167 ? -3.778 -5.908 9.109 1.00 92.81 167 VAL A O 1
ATOM 1278 N N . SER A 1 168 ? -3.365 -4.037 7.950 1.00 93.69 168 SER A N 1
ATOM 1279 C CA . SER A 1 168 ? -3.146 -3.184 9.127 1.00 93.69 168 SER A CA 1
ATOM 1280 C C . SER A 1 168 ? -4.333 -3.219 10.089 1.00 93.69 168 SER A C 1
ATOM 1282 O O . SER A 1 168 ? -4.142 -3.416 11.289 1.00 93.69 168 SER A O 1
ATOM 1284 N N . LEU A 1 169 ? -5.555 -3.136 9.559 1.00 90.94 169 LEU A N 1
ATOM 1285 C CA . LEU A 1 169 ? -6.791 -3.216 10.331 1.00 90.94 169 LEU A CA 1
ATOM 1286 C C . LEU A 1 169 ? -6.943 -4.582 11.013 1.00 90.94 169 LEU A C 1
ATOM 1288 O O . LEU A 1 169 ? -7.304 -4.649 12.187 1.00 90.94 169 LEU A O 1
ATOM 1292 N N . ALA A 1 170 ? -6.589 -5.676 10.331 1.00 91.25 170 ALA A N 1
ATOM 1293 C CA . ALA A 1 170 ? -6.587 -7.016 10.926 1.00 91.25 170 ALA A CA 1
ATOM 1294 C C . ALA A 1 170 ? -5.587 -7.157 12.097 1.00 91.25 170 ALA A C 1
ATOM 1296 O O . ALA A 1 170 ? -5.737 -8.040 12.949 1.00 91.25 170 ALA A O 1
ATOM 1297 N N . PHE A 1 171 ? -4.585 -6.276 12.164 1.00 92.44 171 PHE A N 1
ATOM 1298 C CA . PHE A 1 171 ? -3.648 -6.135 13.280 1.00 92.44 171 PHE A CA 1
ATOM 1299 C C . PHE A 1 171 ? -3.942 -4.918 14.174 1.00 92.44 171 PHE A C 1
ATOM 1301 O O . PHE A 1 171 ? -3.088 -4.534 14.972 1.00 92.44 171 PHE A O 1
ATOM 1308 N N . ASN A 1 172 ? -5.157 -4.359 14.114 1.00 92.12 172 ASN A N 1
ATOM 1309 C CA . ASN A 1 172 ? -5.608 -3.230 14.931 1.00 92.12 172 ASN A CA 1
ATOM 1310 C C . ASN A 1 172 ? -4.707 -1.987 14.797 1.00 92.12 172 ASN A C 1
ATOM 1312 O O . ASN A 1 172 ? -4.272 -1.406 15.793 1.00 92.12 172 ASN A O 1
ATOM 1316 N N . GLY A 1 173 ? -4.364 -1.627 13.564 1.00 91.06 173 GLY A N 1
ATOM 1317 C CA . GLY A 1 173 ? -3.678 -0.384 13.232 1.00 91.06 173 GLY A CA 1
ATOM 1318 C C . GLY A 1 173 ? -4.324 0.290 12.032 1.00 91.06 173 GLY A C 1
ATOM 1319 O O . GLY A 1 173 ? -4.998 -0.351 11.228 1.00 91.06 173 GLY A O 1
ATOM 1320 N N . HIS A 1 174 ? -4.116 1.602 11.909 1.00 91.44 174 HIS A N 1
ATOM 1321 C CA . HIS A 1 174 ? -4.770 2.430 10.892 1.00 91.44 174 HIS A CA 1
ATOM 1322 C C . HIS A 1 174 ? -6.307 2.380 10.931 1.00 91.44 174 HIS A C 1
ATOM 1324 O O . HIS A 1 174 ? -6.957 2.520 9.900 1.00 91.44 174 HIS A O 1
ATOM 1330 N N . ASN A 1 175 ? -6.906 2.191 12.110 1.00 88.25 175 ASN A N 1
ATOM 1331 C CA . ASN A 1 175 ? -8.353 1.992 12.248 1.00 88.25 175 ASN A CA 1
ATOM 1332 C C . ASN A 1 175 ? -9.167 3.156 11.656 1.00 88.25 175 ASN A C 1
ATOM 1334 O O . ASN A 1 175 ? -10.120 2.930 10.913 1.00 88.25 175 ASN A O 1
ATOM 1338 N N . GLU A 1 176 ? -8.760 4.397 11.933 1.00 85.25 176 GLU A N 1
ATOM 1339 C CA . GLU A 1 176 ? -9.434 5.599 11.429 1.00 85.25 176 GLU A CA 1
ATOM 1340 C C . GLU A 1 176 ? -9.281 5.749 9.910 1.00 85.25 176 GLU A C 1
ATOM 1342 O O . GLU A 1 176 ? -10.252 6.033 9.211 1.00 85.25 176 GLU A O 1
ATOM 1347 N N . GLN A 1 177 ? -8.077 5.516 9.375 1.00 86.62 177 GLN A N 1
ATOM 1348 C CA . GLN A 1 177 ? -7.803 5.669 7.943 1.00 86.62 177 GLN A CA 1
ATOM 1349 C C . GLN A 1 177 ? -8.443 4.543 7.128 1.00 86.62 177 GLN A C 1
ATOM 1351 O O . GLN A 1 177 ? -9.047 4.805 6.092 1.00 86.62 177 GLN A O 1
ATOM 1356 N N . ALA A 1 178 ? -8.362 3.303 7.613 1.00 85.12 178 ALA A N 1
ATOM 1357 C CA . ALA A 1 178 ? -8.999 2.148 6.995 1.00 85.12 178 ALA A CA 1
ATOM 1358 C C . ALA A 1 178 ? -10.528 2.271 7.038 1.00 85.12 178 ALA A C 1
ATOM 1360 O O . ALA A 1 178 ? -11.181 2.021 6.029 1.00 85.12 178 ALA A O 1
ATOM 1361 N N . GLY A 1 179 ? -11.098 2.718 8.163 1.00 77.44 179 GLY A N 1
ATOM 1362 C CA . GLY A 1 179 ? -12.532 2.989 8.287 1.00 77.44 179 GLY A CA 1
ATOM 1363 C C . GLY A 1 179 ? -13.004 4.139 7.392 1.00 77.44 179 GLY A C 1
ATOM 1364 O O . GLY A 1 179 ? -14.068 4.045 6.787 1.00 77.44 179 GLY A O 1
ATOM 1365 N N . GLY A 1 180 ? -12.198 5.194 7.245 1.00 75.62 180 GLY A N 1
ATOM 1366 C CA . GLY A 1 180 ? -12.471 6.293 6.314 1.00 75.62 180 GLY A CA 1
ATOM 1367 C C . GLY A 1 180 ? -12.372 5.884 4.839 1.00 75.62 180 GLY A C 1
ATOM 1368 O O . GLY A 1 180 ? -13.151 6.367 4.018 1.00 75.62 180 GLY A O 1
ATOM 1369 N N . ALA A 1 181 ? -11.444 4.980 4.508 1.00 76.50 181 ALA A N 1
ATOM 1370 C CA . ALA A 1 181 ? -11.272 4.430 3.165 1.00 76.50 181 ALA A CA 1
ATOM 1371 C C . ALA A 1 181 ? -12.311 3.348 2.819 1.00 76.50 181 ALA A C 1
ATOM 1373 O O . ALA A 1 181 ? -12.624 3.149 1.643 1.00 76.50 181 ALA A O 1
ATOM 1374 N N . ALA A 1 182 ? -12.860 2.652 3.819 1.00 71.19 182 ALA A N 1
ATOM 1375 C CA . ALA A 1 182 ? -13.941 1.698 3.630 1.00 71.19 182 ALA A CA 1
ATOM 1376 C C . ALA A 1 182 ? -15.195 2.438 3.145 1.00 71.19 182 ALA A C 1
ATOM 1378 O O . ALA A 1 182 ? -15.769 3.285 3.835 1.00 71.19 182 ALA A O 1
ATOM 1379 N N . ARG A 1 183 ? -15.622 2.123 1.920 1.00 66.12 183 ARG A N 1
ATOM 1380 C CA . ARG A 1 183 ? -16.781 2.742 1.273 1.00 66.12 183 ARG A CA 1
ATOM 1381 C C . ARG A 1 183 ? -18.066 2.233 1.941 1.00 66.12 183 ARG A C 1
ATOM 1383 O O . ARG A 1 183 ? -18.698 1.291 1.476 1.00 66.12 183 ARG A O 1
ATOM 1390 N N . ILE A 1 184 ? -18.445 2.830 3.071 1.00 63.91 184 ILE A N 1
ATOM 1391 C CA . ILE A 1 184 ? -19.768 2.621 3.670 1.00 63.91 184 ILE A CA 1
ATOM 1392 C C . ILE A 1 184 ? -20.710 3.662 3.060 1.00 63.91 184 ILE A C 1
ATOM 1394 O O . ILE A 1 184 ? -20.770 4.808 3.500 1.00 63.91 184 ILE A O 1
ATOM 1398 N N . GLU A 1 185 ? -21.370 3.271 1.971 1.00 67.12 185 GLU A N 1
ATOM 1399 C CA . GLU A 1 185 ? -22.146 4.177 1.102 1.00 67.12 185 GLU A CA 1
ATOM 1400 C C . GLU A 1 185 ? -23.619 4.280 1.467 1.00 67.12 185 GLU A C 1
ATOM 1402 O O . GLU A 1 185 ? -24.322 5.139 0.949 1.00 67.12 185 GLU A O 1
ATOM 1407 N N . ARG A 1 186 ? -24.116 3.372 2.306 1.00 78.31 186 ARG A N 1
ATOM 1408 C CA . ARG A 1 186 ? -25.557 3.270 2.550 1.00 78.31 186 ARG A CA 1
ATOM 1409 C C . ARG A 1 186 ? -25.962 3.821 3.902 1.00 78.31 186 ARG A C 1
ATOM 1411 O O . ARG A 1 186 ? -26.981 4.490 3.984 1.00 78.31 186 ARG A O 1
ATOM 1418 N N . PHE A 1 187 ? -25.146 3.582 4.922 1.00 81.19 187 PHE A N 1
ATOM 1419 C CA . PHE A 1 187 ? -25.450 3.935 6.302 1.00 81.19 187 PHE A CA 1
ATOM 1420 C C . PHE A 1 187 ? -24.165 4.361 6.996 1.00 81.19 187 PHE A C 1
ATOM 1422 O O . PHE A 1 187 ? -23.150 3.685 6.859 1.00 81.19 187 PHE A O 1
ATOM 1429 N N . LYS A 1 188 ? -24.180 5.463 7.736 1.00 84.69 188 LYS A N 1
ATOM 1430 C CA . LYS A 1 188 ? -23.077 5.822 8.631 1.00 84.69 188 LYS A CA 1
ATOM 1431 C C . LYS A 1 188 ? -23.633 6.229 9.975 1.00 84.69 188 LYS A C 1
ATOM 1433 O O . LYS A 1 188 ? -24.689 6.851 10.057 1.00 84.69 188 LYS A O 1
ATOM 1438 N N . GLU A 1 189 ? -22.877 5.896 11.007 1.00 88.25 189 GLU A N 1
ATOM 1439 C CA . GLU A 1 189 ? -23.185 6.220 12.387 1.00 88.25 189 GLU A CA 1
ATOM 1440 C C . GLU A 1 189 ? -21.972 6.886 13.019 1.00 88.25 189 GLU A C 1
ATOM 1442 O O . GLU A 1 189 ? -20.823 6.558 12.715 1.00 88.25 189 GLU A O 1
ATOM 1447 N N . PHE A 1 190 ? -22.232 7.830 13.908 1.00 87.56 190 PHE A N 1
ATOM 1448 C CA . PHE A 1 190 ? -21.235 8.370 14.808 1.00 87.56 190 PHE A CA 1
ATOM 1449 C C . PHE A 1 190 ? -21.848 8.512 16.193 1.00 87.56 190 PHE A C 1
ATOM 1451 O O . PHE A 1 190 ? -23.042 8.769 16.358 1.00 87.56 190 PHE A O 1
ATOM 1458 N N . MET A 1 191 ? -21.010 8.335 17.205 1.00 92.44 191 MET A N 1
ATOM 1459 C CA . MET A 1 191 ? -21.427 8.419 18.592 1.00 92.44 191 MET A CA 1
ATOM 1460 C C . MET A 1 191 ? -21.014 9.770 19.162 1.00 92.44 191 MET A C 1
ATOM 1462 O O . MET A 1 191 ? -19.843 10.150 19.097 1.00 92.44 191 MET A O 1
ATOM 1466 N N . ARG A 1 192 ? -21.967 10.495 19.749 1.00 93.94 192 ARG A N 1
ATOM 1467 C CA . ARG A 1 192 ? -21.687 11.696 20.536 1.00 93.94 192 ARG A CA 1
ATOM 1468 C C . ARG A 1 192 ? -21.872 11.370 22.007 1.00 93.94 192 ARG A C 1
ATOM 1470 O O . ARG A 1 192 ? -22.970 11.030 22.434 1.00 93.94 192 ARG A O 1
ATOM 1477 N N . VAL A 1 193 ? -20.803 11.501 22.780 1.00 95.88 193 VAL A N 1
ATOM 1478 C CA . VAL A 1 193 ? -20.812 11.178 24.208 1.00 95.88 193 VAL A CA 1
ATOM 1479 C C . VAL A 1 193 ? -20.934 12.462 25.025 1.00 95.88 193 VAL A C 1
ATOM 1481 O O . VAL A 1 193 ? -20.134 13.385 24.873 1.00 95.88 193 VAL A O 1
ATOM 1484 N N . ARG A 1 194 ? -21.946 12.527 25.893 1.00 95.56 194 ARG A N 1
ATOM 1485 C CA . ARG A 1 194 ? -22.097 13.542 26.937 1.00 95.56 194 ARG A CA 1
ATOM 1486 C C . ARG A 1 194 ? -21.664 12.931 28.261 1.00 95.56 194 ARG A C 1
ATOM 1488 O O . ARG A 1 194 ? -22.275 11.974 28.725 1.00 95.56 194 ARG A O 1
ATOM 1495 N N . LEU A 1 195 ? -20.647 13.522 28.873 1.00 95.88 195 LEU A N 1
ATOM 1496 C CA . LEU A 1 195 ? -20.174 13.136 30.195 1.00 95.88 195 LEU A CA 1
ATOM 1497 C C . LEU A 1 195 ? -20.684 14.136 31.240 1.00 95.88 195 LEU A C 1
ATOM 1499 O O . LEU A 1 195 ? -20.649 15.347 31.014 1.00 95.88 195 LEU A O 1
ATOM 1503 N N . THR A 1 196 ? -21.160 13.635 32.372 1.00 95.19 196 THR A N 1
ATOM 1504 C CA . THR A 1 196 ? -21.453 14.420 33.576 1.00 95.19 196 THR A CA 1
ATOM 1505 C C . THR A 1 196 ? -20.723 13.812 34.771 1.00 95.19 196 THR A C 1
ATOM 1507 O O . THR A 1 196 ? -20.063 12.786 34.631 1.00 95.19 196 THR A O 1
ATOM 1510 N N . ALA A 1 197 ? -20.832 14.436 35.947 1.00 95.12 197 ALA A N 1
ATOM 1511 C CA . ALA A 1 197 ? -20.175 13.935 37.153 1.00 95.12 197 ALA A CA 1
ATOM 1512 C C . ALA A 1 197 ? -20.580 12.489 37.506 1.00 95.12 197 ALA A C 1
ATOM 1514 O O . ALA A 1 197 ? -19.742 11.732 37.978 1.00 95.12 197 ALA A O 1
ATOM 1515 N N . ASN A 1 198 ? -21.835 12.107 37.236 1.00 95.50 198 ASN A N 1
ATOM 1516 C CA . ASN A 1 198 ? -22.411 10.840 37.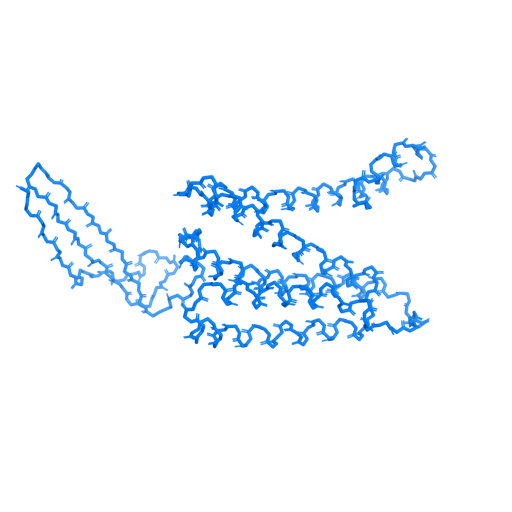708 1.00 95.50 198 ASN A CA 1
ATOM 1517 C C . ASN A 1 198 ? -22.931 9.945 36.569 1.00 95.50 198 ASN A C 1
ATOM 1519 O O . ASN A 1 198 ? -23.497 8.881 36.817 1.00 95.50 198 ASN A O 1
ATOM 1523 N N . SER A 1 199 ? -22.822 10.384 35.313 1.00 95.88 199 SER A N 1
ATOM 1524 C 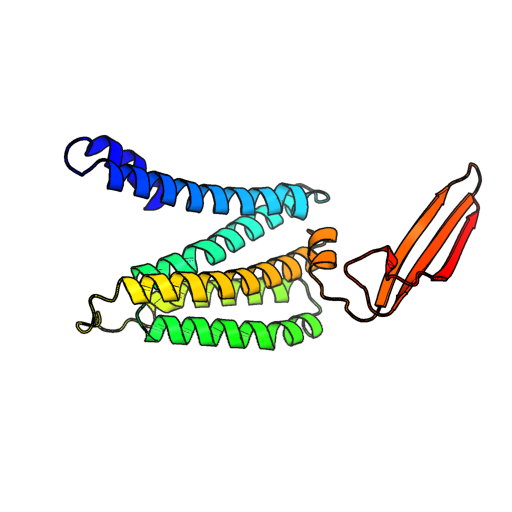CA . SER A 1 199 ? -23.321 9.605 34.182 1.00 95.88 199 SER A CA 1
ATOM 1525 C C . SER A 1 199 ? -22.576 9.876 32.885 1.00 95.88 199 SER A C 1
ATOM 1527 O O . SER A 1 199 ? -22.054 10.967 32.636 1.00 95.88 199 SER A O 1
ATOM 1529 N N . LEU A 1 200 ? -22.593 8.865 32.026 1.00 96.31 200 LEU A N 1
ATOM 1530 C CA . LEU A 1 200 ? -22.205 8.935 30.629 1.00 96.31 200 LEU A CA 1
ATOM 1531 C C . LEU A 1 200 ? -23.443 8.642 29.784 1.00 96.31 200 LEU A C 1
ATOM 1533 O O . LEU A 1 200 ? -24.065 7.595 29.937 1.00 96.31 200 LEU A O 1
ATOM 1537 N N . THR A 1 201 ? -23.780 9.546 28.868 1.00 96.94 201 THR A N 1
ATOM 1538 C CA . THR A 1 201 ? -24.833 9.324 27.871 1.00 96.94 201 THR A CA 1
ATOM 1539 C C . THR A 1 201 ? -24.218 9.336 26.480 1.00 96.94 201 THR A C 1
ATOM 1541 O O . THR A 1 201 ? -23.682 10.356 26.044 1.00 96.94 201 THR A O 1
ATOM 1544 N N . ALA A 1 202 ? -24.293 8.219 25.770 1.00 96.25 202 ALA A N 1
ATOM 1545 C CA . ALA A 1 202 ? -23.841 8.092 24.394 1.00 96.25 202 ALA A CA 1
ATOM 1546 C C . ALA A 1 202 ? -25.040 8.111 23.441 1.00 96.25 202 ALA A C 1
ATOM 1548 O O . ALA A 1 202 ? -25.873 7.212 23.468 1.00 96.25 202 ALA A O 1
ATOM 1549 N N . TYR A 1 203 ? -25.109 9.130 22.586 1.00 96.50 203 TYR A N 1
ATOM 1550 C CA . TYR A 1 203 ? -26.103 9.244 21.521 1.00 96.50 203 TYR A CA 1
ATOM 1551 C C . TYR A 1 203 ? -25.520 8.651 20.241 1.00 96.50 203 TYR A C 1
ATOM 1553 O O . TYR A 1 203 ? -24.523 9.169 19.728 1.00 96.50 203 TYR A O 1
ATOM 1561 N N . VAL A 1 204 ? -26.132 7.593 19.714 1.00 95.00 204 VAL A N 1
ATOM 1562 C CA . VAL A 1 204 ? -25.806 7.062 18.387 1.00 95.00 204 VAL A CA 1
ATOM 1563 C C . VAL A 1 204 ? -26.618 7.834 17.367 1.00 95.00 204 VAL A C 1
ATOM 1565 O O . VAL A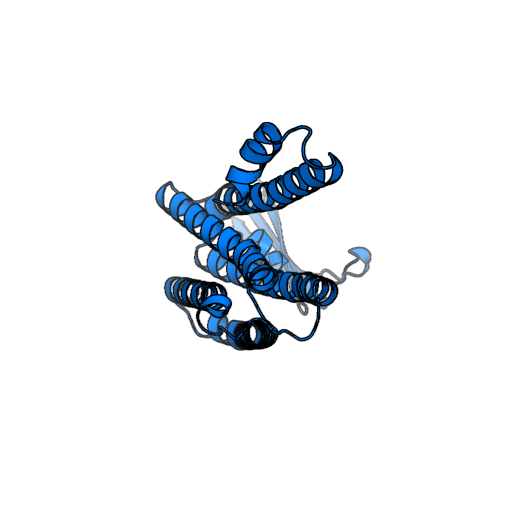 1 204 ? -27.846 7.766 17.344 1.00 95.00 204 VAL A O 1
ATOM 1568 N N . ILE A 1 205 ? -25.928 8.603 16.535 1.00 93.31 205 ILE A N 1
ATOM 1569 C CA . ILE A 1 205 ? -26.536 9.407 15.483 1.00 93.31 205 ILE A CA 1
ATOM 1570 C C . ILE A 1 205 ? -26.160 8.765 14.162 1.00 93.31 205 ILE A C 1
ATOM 1572 O O . ILE A 1 205 ? -24.976 8.645 13.846 1.00 93.31 205 ILE A O 1
ATOM 1576 N N . GLY A 1 206 ? -27.159 8.378 13.379 1.00 90.75 206 GLY A N 1
ATOM 1577 C CA . GLY A 1 206 ? -26.925 7.838 12.051 1.00 90.75 206 GLY A CA 1
ATOM 1578 C C . GLY A 1 206 ? -27.667 8.586 10.964 1.00 90.75 206 GLY A C 1
ATOM 1579 O O . GLY A 1 206 ? -28.558 9.402 11.214 1.00 90.75 206 GLY A O 1
ATOM 1580 N N . PHE A 1 207 ? -27.244 8.322 9.739 1.00 90.12 207 PHE A N 1
ATOM 1581 C CA . PHE A 1 207 ? -27.833 8.862 8.527 1.00 90.12 207 PHE A CA 1
ATOM 1582 C C . PHE A 1 207 ? -27.693 7.854 7.388 1.00 90.12 207 PHE A C 1
ATOM 1584 O O . PHE A 1 207 ? -26.692 7.138 7.274 1.00 90.12 207 PHE A O 1
ATOM 1591 N N . ASP A 1 208 ? -28.718 7.830 6.543 1.00 89.25 208 ASP A N 1
ATOM 1592 C CA . ASP A 1 208 ? -28.730 7.047 5.313 1.00 89.25 208 ASP A CA 1
ATOM 1593 C C . ASP A 1 208 ? -28.118 7.884 4.185 1.00 89.25 208 ASP A C 1
ATOM 1595 O O . ASP A 1 208 ? -28.183 9.113 4.224 1.00 89.25 208 ASP A O 1
ATOM 1599 N N . GLU A 1 209 ? -27.539 7.221 3.186 1.00 86.31 209 GLU A N 1
ATOM 1600 C CA . GLU A 1 209 ? -26.953 7.853 1.993 1.00 86.31 209 GLU A CA 1
ATOM 1601 C C . GLU A 1 209 ? -25.987 9.012 2.322 1.00 86.31 209 GLU A C 1
ATOM 1603 O O . GLU A 1 209 ? -26.296 10.179 2.063 1.00 86.31 209 GLU A O 1
ATOM 1608 N N . PRO A 1 210 ? -24.796 8.723 2.881 1.00 80.06 210 PRO A N 1
ATOM 1609 C CA . PRO A 1 210 ? -23.794 9.732 3.204 1.00 80.06 210 PRO A CA 1
ATOM 1610 C C . PRO A 1 210 ? -23.517 10.665 2.021 1.00 80.06 210 PRO A C 1
ATOM 1612 O O . PRO A 1 210 ? -23.096 10.225 0.950 1.00 80.06 210 PRO A O 1
ATOM 1615 N N . ARG A 1 211 ? -23.715 11.967 2.232 1.00 82.50 211 ARG A N 1
ATOM 1616 C CA . ARG A 1 211 ? -23.422 13.026 1.259 1.00 82.50 211 ARG A CA 1
ATOM 1617 C C . ARG A 1 211 ? -22.114 13.737 1.605 1.00 82.50 211 ARG A C 1
ATOM 1619 O O . ARG A 1 211 ? -21.681 13.736 2.756 1.00 82.50 211 ARG A O 1
ATOM 1626 N N . MET A 1 212 ? -21.481 14.346 0.600 1.00 78.56 212 MET A N 1
ATOM 1627 C CA . MET A 1 212 ? -20.221 15.090 0.772 1.00 78.56 212 MET A CA 1
ATOM 1628 C C . MET A 1 212 ? -20.407 16.364 1.599 1.00 78.56 212 MET A C 1
ATOM 1630 O O . MET A 1 212 ? -19.497 16.783 2.313 1.00 78.56 212 MET A O 1
ATOM 1634 N N . HIS A 1 213 ? -21.583 16.980 1.512 1.00 83.56 213 HIS A N 1
ATOM 1635 C CA . HIS A 1 213 ? -21.879 18.220 2.204 1.00 83.56 213 HIS A CA 1
ATOM 1636 C C . HIS A 1 213 ? -22.748 17.972 3.435 1.00 83.56 213 HIS A C 1
ATOM 1638 O O . HIS A 1 213 ? -23.826 17.390 3.349 1.00 83.56 213 HIS A O 1
ATOM 1644 N N . GLY A 1 214 ? -22.288 18.452 4.594 1.00 78.88 214 GLY A N 1
ATOM 1645 C CA . GLY A 1 214 ? -22.941 18.194 5.881 1.00 78.88 214 GLY A CA 1
ATOM 1646 C C . GLY A 1 214 ? -24.385 18.698 5.978 1.00 78.88 214 GLY A C 1
ATOM 1647 O O . GLY A 1 214 ? -25.179 18.105 6.697 1.00 78.88 214 GLY A O 1
ATOM 1648 N N . TYR A 1 215 ? -24.745 19.746 5.229 1.00 86.75 215 TYR A N 1
ATOM 1649 C CA . TYR A 1 215 ? -26.110 20.285 5.195 1.00 86.75 215 TYR A CA 1
ATOM 1650 C C . TYR A 1 215 ? -27.103 19.398 4.427 1.00 86.75 215 TYR A C 1
ATOM 1652 O O . TYR A 1 215 ? -28.310 19.566 4.571 1.00 86.75 215 TYR A O 1
ATOM 1660 N N . GLU A 1 216 ? -26.616 18.460 3.613 1.00 88.25 216 GLU A N 1
ATOM 1661 C CA . GLU A 1 216 ? -27.455 17.492 2.896 1.00 88.25 216 GLU A CA 1
ATOM 1662 C C . GLU A 1 216 ? -27.741 16.245 3.740 1.00 88.25 216 GLU A C 1
ATOM 1664 O O . GLU A 1 216 ? -28.610 15.440 3.399 1.00 88.25 216 GLU A O 1
ATOM 1669 N N . LEU A 1 217 ? -27.006 16.065 4.842 1.00 87.06 217 LEU A N 1
ATOM 1670 C CA . LEU A 1 217 ? -27.201 14.939 5.739 1.00 87.06 217 LEU A CA 1
ATOM 1671 C C . LEU A 1 217 ? -28.517 15.106 6.501 1.00 87.06 217 LEU A C 1
ATOM 1673 O O . LEU A 1 217 ? -28.869 16.193 6.956 1.00 87.06 217 LEU A O 1
ATOM 1677 N N . ARG A 1 218 ? -29.219 13.990 6.703 1.00 90.81 218 ARG A N 1
ATOM 1678 C CA . ARG A 1 218 ? -30.425 13.912 7.539 1.00 90.81 218 ARG A CA 1
ATOM 1679 C C . ARG A 1 218 ? -30.130 13.080 8.793 1.00 90.81 218 ARG A C 1
ATOM 1681 O O . ARG A 1 218 ? -30.574 11.933 8.868 1.00 90.81 218 ARG A O 1
ATOM 1688 N N . PRO A 1 219 ? -29.326 13.600 9.742 1.00 91.25 219 PRO A N 1
ATOM 1689 C CA . PRO A 1 219 ? -28.958 12.861 10.939 1.00 91.25 219 PRO A CA 1
ATOM 1690 C C . PRO A 1 219 ? -30.177 12.642 11.836 1.00 91.25 219 PRO A C 1
ATOM 1692 O O . PRO A 1 219 ? -30.972 13.554 12.063 1.00 91.25 219 PRO A O 1
ATOM 1695 N N . ARG A 1 220 ? -30.291 11.437 12.386 1.00 93.62 220 ARG A N 1
ATOM 1696 C CA . ARG A 1 220 ? -31.293 11.075 13.392 1.00 93.62 220 ARG A CA 1
ATOM 1697 C C . ARG A 1 220 ? -30.630 10.301 14.520 1.00 93.62 220 ARG A C 1
ATOM 1699 O O . ARG A 1 220 ? -29.682 9.555 14.286 1.00 93.62 220 ARG A O 1
ATOM 1706 N N . VAL A 1 221 ? -31.126 10.481 15.740 1.00 95.00 221 VAL A N 1
ATOM 1707 C CA . VAL A 1 221 ? -30.722 9.631 16.864 1.00 95.00 221 VAL A CA 1
ATOM 1708 C C . VAL A 1 221 ? -31.328 8.252 16.622 1.00 95.00 221 VAL A C 1
ATOM 1710 O O . VAL A 1 221 ? -32.542 8.133 16.478 1.00 95.00 221 VAL A O 1
ATOM 1713 N N . ILE A 1 222 ? -30.471 7.243 16.506 1.00 95.50 222 ILE A N 1
ATOM 1714 C CA . ILE A 1 222 ? -30.860 5.846 16.295 1.00 95.50 222 ILE A CA 1
ATOM 1715 C C . ILE A 1 222 ? -30.927 5.118 17.635 1.00 95.50 222 ILE A C 1
ATOM 1717 O O . ILE A 1 222 ? -31.821 4.303 17.832 1.00 95.50 222 ILE A O 1
ATOM 1721 N N . ASP A 1 223 ? -30.015 5.438 18.553 1.00 96.00 223 ASP A N 1
ATOM 1722 C CA . ASP A 1 223 ? -29.950 4.799 19.864 1.00 96.00 223 ASP A CA 1
ATOM 1723 C C . ASP A 1 223 ? -29.364 5.740 20.926 1.00 96.00 223 ASP A C 1
ATOM 1725 O O . ASP A 1 223 ? -28.686 6.727 20.606 1.00 96.00 223 ASP A O 1
ATOM 1729 N N . VAL A 1 224 ? -29.625 5.437 22.197 1.00 96.12 224 VAL A N 1
ATOM 1730 C CA . VAL A 1 224 ? -29.095 6.160 23.356 1.00 96.12 224 VAL A CA 1
ATOM 1731 C C . VAL A 1 224 ? -28.702 5.166 24.443 1.00 96.12 224 VAL A C 1
ATOM 1733 O O . VAL A 1 224 ? -29.549 4.496 25.028 1.00 96.12 224 VAL A O 1
ATOM 1736 N N . PHE A 1 225 ? -27.414 5.140 24.780 1.00 95.56 225 PHE A N 1
ATOM 1737 C CA . PHE A 1 225 ? -26.901 4.375 25.913 1.00 95.56 225 PHE A CA 1
ATOM 1738 C C . PHE A 1 225 ? -26.657 5.300 27.097 1.00 95.56 225 PHE A C 1
ATOM 1740 O O . PHE A 1 225 ? -26.010 6.339 26.954 1.00 95.56 225 PHE A O 1
ATOM 1747 N N . GLU A 1 226 ? -27.121 4.906 28.278 1.00 94.75 226 GLU A N 1
ATOM 1748 C CA . GLU A 1 226 ? -26.815 5.598 29.526 1.00 94.75 226 GLU A CA 1
ATOM 1749 C C . GLU A 1 226 ? -26.094 4.648 30.478 1.00 94.75 226 GLU A C 1
ATOM 1751 O O . GLU A 1 226 ? -26.565 3.546 30.760 1.00 94.75 226 GLU A O 1
ATOM 1756 N N . LEU A 1 227 ? -24.948 5.096 30.982 1.00 93.38 227 LEU A N 1
ATOM 1757 C CA . LEU A 1 227 ? -24.200 4.420 32.027 1.00 93.38 227 LEU A CA 1
ATOM 1758 C C . LEU A 1 227 ? -24.166 5.331 33.252 1.00 93.38 227 LEU A C 1
ATOM 1760 O O . LEU A 1 227 ? -23.731 6.482 33.163 1.00 93.38 227 LEU A O 1
ATOM 1764 N N . LYS A 1 228 ? -24.640 4.818 34.385 1.00 89.00 228 LYS A N 1
ATOM 1765 C CA . LYS A 1 228 ? -24.586 5.504 35.680 1.00 89.00 228 LYS A CA 1
ATOM 1766 C C . LYS A 1 228 ? -23.382 4.976 36.452 1.00 89.00 228 LYS A C 1
ATOM 1768 O O . LYS A 1 228 ? -23.161 3.764 36.447 1.00 89.00 228 LYS A O 1
ATOM 1773 N N . VAL A 1 229 ? -22.603 5.885 37.035 1.00 73.75 229 VAL A N 1
ATOM 1774 C CA . VAL A 1 229 ? -21.405 5.576 37.835 1.00 73.75 229 VAL A CA 1
ATOM 1775 C C . VAL A 1 229 ? -21.752 5.655 39.311 1.00 73.75 229 VAL A C 1
ATOM 1777 O O . VAL A 1 229 ? -22.477 6.606 39.680 1.00 73.75 229 VAL A O 1
#